Protein AF-A0A811UTR7-F1 (afdb_monomer)

Foldseek 3Di:
DDWDQQQALNAGRWIWDQDDQQLDTDIDTDHPPVCPVVRVVVVCVVDVPDDDDDPQNSQQRNLVVLHDDEPQLDDPVADCLQEVNVVVQDPVCLVVLPDPPSVVNNVCVVVDCPPPQKHKDKDFDPDDLPDAWFAGADFDDDPPDTFWTFRDWDQRPVVSTIMTITIGGPVPPVPPD

Sequence (177 aa):
MQTAVLEVAGIKDCRITRCGYTGEDGVEISVPSCYVQHLTEALLNENENIKMAGLGARDSLRLESGLCLYGADITPQTTPVEAGLTWLIARRRRSEADFPGANRILAQLQKGTKDVTHRRIGFTMLGEKKAPPARTGVQIYNQNKCVGYVTSGCLSPSLGKILLWDIFLKSFVTRIS

Organism: Ceratitis capitata (NCBI:txid7213)

Structure (mmCIF, N/CA/C/O backbone):
data_AF-A0A811UTR7-F1
#
_entry.id   AF-A0A811UTR7-F1
#
loop_
_atom_site.group_PDB
_atom_site.id
_atom_site.type_symbol
_atom_site.label_atom_id
_atom_site.label_alt_id
_atom_site.label_comp_id
_atom_site.label_asym_id
_atom_site.label_entity_id
_atom_site.label_seq_id
_atom_site.pdbx_PDB_ins_code
_atom_site.Cartn_x
_atom_site.Cartn_y
_atom_site.Cartn_z
_atom_site.occupancy
_atom_site.B_iso_or_equiv
_atom_site.auth_seq_id
_atom_site.auth_comp_id
_atom_site.auth_asym_id
_atom_site.auth_atom_id
_atom_site.pdbx_PDB_model_num
ATOM 1 N N . MET A 1 1 ? -5.605 -13.949 5.094 1.00 75.19 1 MET A N 1
ATOM 2 C CA . MET A 1 1 ? -6.319 -12.763 5.607 1.00 75.19 1 MET A CA 1
ATOM 3 C C . MET A 1 1 ? -7.340 -13.252 6.615 1.00 75.19 1 MET A C 1
ATOM 5 O O . MET A 1 1 ? -8.119 -14.127 6.261 1.00 75.19 1 MET A O 1
ATOM 9 N N . GLN A 1 2 ? -7.274 -12.779 7.858 1.00 91.00 2 GLN A N 1
ATOM 10 C CA . GLN A 1 2 ? -8.245 -13.120 8.901 1.00 91.00 2 GLN A CA 1
ATOM 11 C C . GLN A 1 2 ? -9.208 -11.947 9.066 1.00 91.00 2 GLN A C 1
ATOM 13 O O . GLN A 1 2 ? -8.776 -10.795 9.111 1.00 91.00 2 GLN A O 1
ATOM 18 N N . THR A 1 3 ? -10.500 -12.245 9.123 1.00 97.38 3 THR A N 1
ATOM 19 C CA . THR A 1 3 ? -11.551 -11.253 9.340 1.00 97.38 3 THR A CA 1
ATOM 20 C C . THR A 1 3 ? -12.625 -11.837 10.246 1.00 97.38 3 THR A C 1
ATOM 22 O O . THR A 1 3 ? -12.851 -13.048 10.230 1.00 97.38 3 THR A O 1
ATOM 25 N N . ALA A 1 4 ? -13.251 -10.981 11.046 1.00 97.75 4 ALA A N 1
ATOM 26 C CA . ALA A 1 4 ? -14.347 -11.328 11.935 1.00 97.75 4 ALA A CA 1
ATOM 27 C C . ALA A 1 4 ? -15.351 -10.172 12.007 1.00 97.75 4 ALA A C 1
ATOM 29 O O . ALA A 1 4 ? -15.000 -9.014 11.766 1.00 97.75 4 ALA A O 1
ATOM 30 N N . VAL A 1 5 ? -16.595 -10.498 12.348 1.00 98.19 5 VAL A N 1
ATOM 31 C CA . VAL A 1 5 ? -17.631 -9.520 12.692 1.00 98.19 5 VAL A CA 1
ATOM 32 C C . VAL A 1 5 ? -17.782 -9.546 14.205 1.00 98.19 5 VAL A C 1
ATOM 34 O O . VAL A 1 5 ? -18.048 -10.606 14.767 1.00 98.19 5 VAL A O 1
ATOM 37 N N . LEU A 1 6 ? -17.533 -8.412 14.854 1.00 97.69 6 LEU A N 1
ATOM 38 C CA . LEU A 1 6 ? -17.429 -8.296 16.306 1.00 97.69 6 LEU A CA 1
ATOM 39 C C . LEU A 1 6 ? -18.097 -7.007 16.794 1.00 97.69 6 LEU A C 1
ATOM 41 O O . LEU A 1 6 ? -18.350 -6.088 16.018 1.00 97.69 6 LEU A O 1
ATOM 45 N N . GLU A 1 7 ? -18.361 -6.941 18.095 1.00 97.69 7 GLU A N 1
ATOM 46 C CA . GLU A 1 7 ? -18.735 -5.695 18.759 1.00 97.69 7 GLU A CA 1
ATOM 47 C C . GLU A 1 7 ? -17.469 -4.926 19.166 1.00 97.69 7 GLU A C 1
ATOM 49 O O . GLU A 1 7 ? -16.538 -5.513 19.721 1.00 97.69 7 GLU A O 1
ATOM 54 N N . VAL A 1 8 ? -17.415 -3.620 18.881 1.00 96.75 8 VAL A N 1
ATOM 55 C CA . VAL A 1 8 ? -16.281 -2.743 19.228 1.00 96.75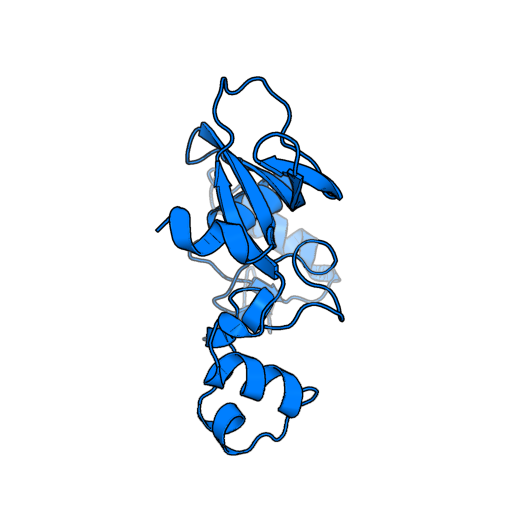 8 VAL A CA 1
ATOM 56 C C . VAL A 1 8 ? -16.819 -1.446 19.812 1.00 96.75 8 VAL A C 1
ATOM 58 O O . VAL A 1 8 ? -17.620 -0.778 19.166 1.00 96.75 8 VAL A O 1
ATOM 61 N N . ALA A 1 9 ? -16.384 -1.078 21.021 1.00 95.75 9 ALA A N 1
ATOM 62 C CA . ALA A 1 9 ? -16.833 0.140 21.709 1.00 95.75 9 ALA A CA 1
ATOM 63 C C . ALA A 1 9 ? -18.375 0.281 21.785 1.00 95.75 9 ALA A C 1
ATOM 65 O O . ALA A 1 9 ? -18.920 1.375 21.632 1.00 95.75 9 ALA A O 1
ATOM 66 N N . GLY A 1 10 ? -19.088 -0.838 21.975 1.00 96.44 10 GLY A N 1
ATOM 67 C CA . GLY A 1 10 ? -20.557 -0.890 22.004 1.00 96.44 10 GLY A CA 1
ATOM 68 C C . GLY A 1 10 ? -21.238 -0.835 20.628 1.00 96.44 10 GLY A C 1
ATOM 69 O O . GLY A 1 10 ? -22.466 -0.862 20.545 1.00 96.44 10 GLY A O 1
ATOM 70 N N . ILE A 1 11 ? -20.470 -0.753 19.536 1.00 97.75 11 ILE A N 1
ATOM 71 C CA . ILE A 1 11 ? -20.981 -0.780 18.163 1.00 97.75 11 ILE A CA 1
ATOM 72 C C . ILE A 1 11 ? -21.016 -2.233 17.696 1.00 97.75 11 ILE A C 1
ATOM 74 O O . ILE A 1 11 ? -19.977 -2.892 17.617 1.00 97.75 11 ILE A O 1
ATOM 78 N N . LYS A 1 12 ? -22.211 -2.725 17.375 1.00 97.50 12 LYS A N 1
ATOM 79 C CA . LYS A 1 12 ? -22.423 -4.080 16.854 1.00 97.50 12 LYS A CA 1
ATOM 80 C C . LYS A 1 12 ? -22.052 -4.176 15.375 1.00 97.50 12 LYS A C 1
ATOM 82 O O . LYS A 1 12 ? -22.029 -3.177 14.661 1.00 97.50 12 LYS A O 1
ATOM 87 N N . ASP A 1 13 ? -21.803 -5.403 14.926 1.00 96.94 13 ASP A N 1
ATOM 88 C CA . ASP A 1 13 ? -21.580 -5.752 13.519 1.00 96.94 13 ASP A CA 1
ATOM 89 C C . ASP A 1 13 ? -20.386 -5.037 12.848 1.00 96.94 13 ASP A C 1
ATOM 91 O O . ASP A 1 13 ? -20.354 -4.836 11.630 1.00 96.94 13 ASP A O 1
ATOM 95 N N . CYS A 1 14 ? -19.356 -4.693 13.627 1.00 98.12 14 CYS A N 1
ATOM 96 C CA . CYS A 1 14 ? -18.111 -4.131 13.111 1.00 98.12 14 CYS A CA 1
ATOM 97 C C . CYS A 1 14 ? -17.297 -5.221 12.415 1.00 98.12 14 CYS A C 1
ATOM 99 O O . CYS A 1 14 ? -16.954 -6.243 13.016 1.00 98.12 14 CYS A O 1
ATOM 101 N N . ARG A 1 15 ? -16.915 -4.994 11.156 1.00 98.06 15 ARG A N 1
ATOM 102 C CA . ARG A 1 15 ? -16.004 -5.905 10.456 1.00 98.06 15 ARG A CA 1
ATOM 103 C C . ARG A 1 15 ? -14.566 -5.515 10.746 1.00 98.06 15 ARG A C 1
ATOM 105 O O . ARG A 1 15 ? -14.109 -4.454 10.324 1.00 98.06 15 ARG A O 1
ATOM 112 N N . ILE A 1 16 ? -13.861 -6.413 11.421 1.00 98.00 16 ILE A N 1
ATOM 113 C CA . ILE A 1 16 ? -12.442 -6.292 11.731 1.00 98.00 16 ILE A CA 1
ATOM 114 C C . ILE A 1 16 ? -11.664 -7.168 10.757 1.00 98.00 16 ILE A C 1
ATOM 116 O O . ILE A 1 16 ? -12.001 -8.336 10.544 1.00 98.00 16 ILE A O 1
ATOM 120 N N . THR A 1 17 ? -10.620 -6.613 10.152 1.00 98.00 17 THR A N 1
ATOM 121 C CA . THR A 1 17 ? -9.712 -7.360 9.275 1.00 98.00 17 THR A CA 1
ATOM 122 C C . THR A 1 17 ? -8.287 -7.139 9.741 1.00 98.00 17 THR A C 1
ATOM 124 O O . THR A 1 17 ? -7.862 -5.998 9.884 1.00 98.00 17 THR A O 1
ATOM 127 N N . ARG A 1 18 ? -7.534 -8.222 9.970 1.00 96.62 18 ARG A N 1
ATOM 128 C CA . ARG A 1 18 ? -6.099 -8.131 10.271 1.00 96.62 18 ARG A CA 1
ATOM 129 C C . ARG A 1 18 ? -5.334 -7.846 8.983 1.00 96.62 18 ARG A C 1
ATOM 131 O O . ARG A 1 18 ? -4.901 -8.762 8.278 1.00 96.62 18 ARG A O 1
ATOM 138 N N . CYS A 1 19 ? -5.281 -6.569 8.647 1.00 95.25 19 CYS A N 1
ATOM 139 C CA . CYS A 1 19 ? -4.589 -5.989 7.512 1.00 95.25 19 CYS A CA 1
ATOM 140 C C . CYS A 1 19 ? -4.273 -4.525 7.817 1.00 95.25 19 CYS A C 1
ATOM 142 O O . CYS A 1 19 ? -4.766 -3.956 8.789 1.00 95.25 19 CYS A O 1
ATOM 144 N N . GLY A 1 20 ? -3.451 -3.924 6.968 1.00 94.50 20 GLY A N 1
ATOM 145 C CA . GLY A 1 20 ? -3.134 -2.514 7.057 1.00 94.50 20 GLY A CA 1
ATOM 146 C C . GLY A 1 20 ? -2.170 -2.097 5.961 1.00 94.50 20 GLY A C 1
ATOM 147 O O . GLY A 1 20 ? -1.683 -2.913 5.173 1.00 94.50 20 GLY A O 1
ATOM 148 N N . TYR A 1 21 ? -1.889 -0.800 5.934 1.00 95.12 21 TYR A N 1
ATOM 149 C CA . TYR A 1 21 ? -1.040 -0.170 4.927 1.00 95.12 21 TYR A CA 1
ATOM 150 C C . TYR A 1 21 ? 0.215 0.472 5.537 1.00 95.12 21 TYR A C 1
ATOM 152 O O . TYR A 1 21 ? 0.761 1.421 4.988 1.00 95.12 21 TYR A O 1
ATOM 160 N N . THR A 1 22 ? 0.652 -0.018 6.698 1.00 94.69 22 THR A N 1
ATOM 161 C CA . THR A 1 22 ? 1.812 0.494 7.450 1.00 94.69 22 THR A CA 1
ATOM 162 C C . THR A 1 22 ? 2.967 -0.500 7.540 1.00 94.69 22 THR A C 1
ATOM 164 O O . THR A 1 22 ? 4.030 -0.118 8.002 1.00 94.69 22 THR A O 1
ATOM 167 N N . GLY A 1 23 ? 2.747 -1.764 7.154 1.00 92.31 23 GLY A N 1
ATOM 168 C CA . GLY A 1 23 ? 3.689 -2.877 7.347 1.00 92.31 23 GLY A CA 1
ATOM 169 C C . GLY A 1 23 ? 3.806 -3.394 8.781 1.00 92.31 23 GLY A C 1
ATOM 170 O O . GLY A 1 23 ? 4.427 -4.432 8.988 1.00 92.31 23 GLY A O 1
ATOM 171 N N . GLU A 1 24 ? 3.171 -2.718 9.734 1.00 94.62 24 GLU A N 1
ATOM 172 C CA . GLU A 1 24 ? 3.088 -3.126 11.135 1.00 94.62 24 GLU A CA 1
ATOM 173 C C . GLU A 1 24 ? 1.899 -4.064 11.380 1.00 94.62 24 GLU A C 1
ATOM 175 O O . GLU A 1 24 ? 0.975 -4.158 10.562 1.00 94.62 24 GLU A O 1
ATOM 180 N N . ASP A 1 25 ? 1.902 -4.748 12.529 1.00 95.75 25 ASP A N 1
ATOM 181 C CA . ASP A 1 25 ? 0.711 -5.463 12.989 1.00 95.75 25 ASP A CA 1
ATOM 182 C C . ASP A 1 25 ? -0.415 -4.478 13.327 1.00 95.75 25 ASP A C 1
ATOM 184 O O . ASP A 1 25 ? -0.187 -3.348 13.763 1.00 95.75 25 ASP A O 1
ATOM 188 N N . GLY A 1 26 ? -1.650 -4.916 13.118 1.00 95.00 26 GLY A N 1
ATOM 189 C CA . GLY A 1 26 ? -2.817 -4.073 13.296 1.00 95.00 26 GLY A CA 1
ATOM 190 C C . GLY A 1 26 ? -4.047 -4.601 12.576 1.00 95.00 26 GLY A C 1
ATOM 191 O O . GLY A 1 26 ? -4.051 -5.678 11.970 1.00 95.00 26 GLY A O 1
ATOM 192 N N . VAL A 1 27 ? -5.118 -3.821 12.675 1.00 96.69 27 VAL A N 1
ATOM 193 C CA . VAL A 1 27 ? -6.411 -4.138 12.078 1.00 96.69 27 VAL A CA 1
ATOM 194 C C . VAL A 1 27 ? -7.023 -2.915 11.405 1.00 96.69 27 VAL A C 1
ATOM 196 O O . VAL A 1 27 ? -6.824 -1.781 11.837 1.00 96.69 27 VAL A O 1
ATOM 199 N N . GLU A 1 28 ? -7.839 -3.165 10.389 1.00 97.31 28 GLU A N 1
ATOM 200 C CA . GLU A 1 28 ? -8.798 -2.203 9.856 1.00 97.31 28 GLU A CA 1
ATOM 201 C C . GLU A 1 28 ? -10.190 -2.513 10.421 1.00 97.31 28 GLU A C 1
ATOM 203 O O . GLU A 1 28 ? -10.622 -3.672 10.430 1.00 97.31 28 GLU A O 1
ATOM 208 N N . ILE A 1 29 ? -10.896 -1.476 10.882 1.00 97.56 29 ILE A N 1
ATOM 209 C CA . ILE A 1 29 ? -12.236 -1.578 11.472 1.00 97.56 29 ILE A CA 1
ATOM 210 C C . ILE A 1 29 ? -13.224 -0.852 10.554 1.00 97.56 29 ILE A C 1
ATOM 212 O O . ILE A 1 29 ? -13.143 0.360 10.368 1.00 97.56 29 ILE A O 1
ATOM 216 N N . SER A 1 30 ? -14.161 -1.595 9.967 1.00 97.75 30 SER A N 1
ATOM 217 C CA . SER A 1 30 ? -15.262 -1.035 9.177 1.00 97.75 30 SER A CA 1
ATOM 218 C C . SER A 1 30 ? -16.510 -0.882 10.043 1.00 97.75 30 SER A C 1
ATOM 220 O O . SER A 1 30 ? -17.019 -1.880 10.556 1.00 97.75 30 SER A O 1
ATOM 222 N N . VAL A 1 31 ? -17.023 0.346 10.149 1.00 97.94 31 VAL A N 1
ATOM 223 C CA . VAL A 1 31 ? -18.236 0.696 10.910 1.00 97.94 31 VAL A CA 1
ATOM 224 C C . VAL A 1 31 ? -19.171 1.588 10.087 1.00 97.94 31 VAL A C 1
ATOM 226 O O . VAL A 1 31 ? -18.706 2.245 9.149 1.00 97.94 31 VAL A O 1
ATOM 229 N N . PRO A 1 32 ? -20.476 1.659 10.416 1.00 97.00 32 PRO A N 1
ATOM 230 C CA . PRO A 1 32 ? -21.358 2.675 9.851 1.00 97.00 32 PRO A CA 1
ATOM 231 C C . PRO A 1 32 ? -20.833 4.088 10.134 1.00 97.00 32 PRO A C 1
ATOM 233 O O . PRO A 1 32 ? -20.329 4.370 11.222 1.00 97.00 32 PRO A O 1
ATOM 236 N N . SER A 1 33 ? -20.976 4.992 9.163 1.00 97.44 33 SER A N 1
ATOM 237 C CA . SER A 1 33 ? -20.380 6.336 9.216 1.00 97.44 33 SER A CA 1
ATOM 238 C C . SER A 1 33 ? -20.804 7.153 10.441 1.00 97.44 33 SER A C 1
ATOM 240 O O . SER A 1 33 ? -19.991 7.897 10.983 1.00 97.44 33 SER A O 1
ATOM 242 N N . CYS A 1 34 ? -22.039 6.975 10.920 1.00 97.94 34 CYS A N 1
ATOM 243 C CA . CYS A 1 34 ? -22.558 7.646 12.114 1.00 97.94 34 CYS A CA 1
ATOM 244 C C . CYS A 1 34 ? -21.816 7.284 13.412 1.00 97.94 34 CYS A C 1
ATOM 246 O O . CYS A 1 34 ? -21.898 8.039 14.375 1.00 97.94 34 CYS A O 1
ATOM 248 N N . TYR A 1 35 ? -21.070 6.175 13.441 1.00 98.19 35 TYR A N 1
ATOM 249 C CA . TYR A 1 35 ? -20.323 5.728 14.617 1.00 98.19 35 TYR A CA 1
ATOM 250 C C . TYR A 1 35 ? -18.828 6.063 14.574 1.00 98.19 35 TYR A C 1
ATOM 252 O O . TYR A 1 35 ? -18.125 5.794 15.544 1.00 98.19 35 TYR A O 1
ATOM 260 N N . VAL A 1 36 ? -18.316 6.648 13.484 1.00 97.31 36 VAL A N 1
ATOM 261 C CA . VAL A 1 36 ? -16.869 6.879 13.308 1.00 97.31 36 VAL A CA 1
ATOM 262 C C . VAL A 1 36 ? -16.293 7.767 14.411 1.00 97.31 36 VAL A C 1
ATOM 264 O O . VAL A 1 36 ? -15.242 7.439 14.958 1.00 97.31 36 VAL A O 1
ATOM 267 N N . GLN A 1 37 ? -16.980 8.857 14.767 1.00 98.12 37 GLN A N 1
ATOM 268 C CA . GLN A 1 37 ? -16.526 9.748 15.837 1.00 98.12 37 GLN A CA 1
ATOM 269 C C . GLN A 1 37 ? -16.503 9.024 17.190 1.00 98.12 37 GLN A C 1
ATOM 271 O O . GLN A 1 37 ? -15.460 8.995 17.836 1.00 98.12 37 GLN A O 1
ATOM 276 N N . HIS A 1 38 ? -17.610 8.368 17.559 1.00 98.12 38 HIS A N 1
ATOM 277 C CA . HIS A 1 38 ? -17.728 7.593 18.802 1.00 98.12 38 HIS A CA 1
ATOM 278 C C . HIS A 1 38 ? -16.635 6.524 18.926 1.00 98.12 38 HIS A C 1
ATOM 280 O O . HIS A 1 38 ? -15.958 6.445 19.946 1.00 98.12 38 HIS A O 1
ATOM 286 N N . LEU A 1 39 ? -16.408 5.739 17.866 1.00 97.81 39 LEU A N 1
ATOM 287 C CA . LEU A 1 39 ? -15.343 4.735 17.836 1.00 97.81 39 LEU A CA 1
ATOM 288 C C . LEU A 1 39 ? -13.961 5.369 18.033 1.00 97.81 39 LEU A C 1
ATOM 290 O O . LEU A 1 39 ? -13.141 4.843 18.781 1.00 97.81 39 LEU A O 1
ATOM 294 N N . THR A 1 40 ? -13.694 6.481 17.348 1.00 97.06 40 THR A N 1
ATOM 295 C CA . THR A 1 40 ? -12.388 7.151 17.398 1.00 97.06 40 THR A CA 1
ATOM 296 C C . THR A 1 40 ? -12.104 7.690 18.799 1.00 97.06 40 THR A C 1
ATOM 298 O O . THR A 1 40 ? -11.020 7.465 19.329 1.00 97.06 40 THR A O 1
ATOM 301 N N . GLU A 1 4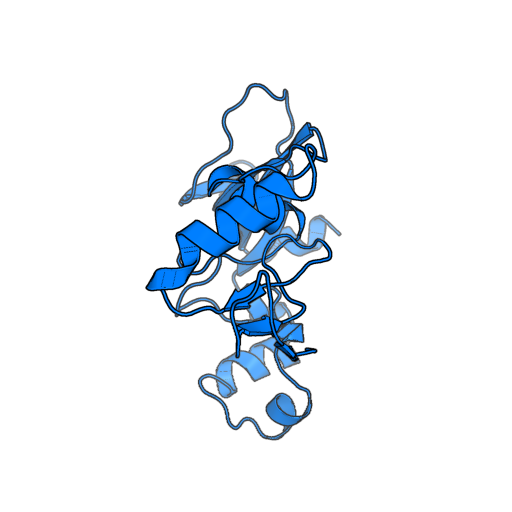1 ? -13.082 8.352 19.420 1.00 97.62 41 GLU A N 1
ATOM 302 C CA . GLU A 1 41 ? -12.978 8.858 20.792 1.00 97.62 41 GLU A CA 1
ATOM 303 C C . GLU A 1 41 ? -12.805 7.716 21.799 1.00 97.62 41 GLU A C 1
ATOM 305 O O . GLU A 1 41 ? -11.933 7.793 22.661 1.00 97.62 41 GLU A O 1
ATOM 310 N N . ALA A 1 42 ? -13.565 6.624 21.656 1.00 97.31 42 ALA A N 1
ATOM 311 C CA . ALA A 1 42 ? -13.429 5.450 22.513 1.00 97.31 42 ALA A CA 1
ATOM 312 C C . ALA A 1 42 ? -12.016 4.846 22.447 1.00 97.31 42 ALA A C 1
ATOM 314 O O . ALA A 1 42 ? -11.421 4.574 23.485 1.00 97.31 42 ALA A O 1
ATOM 315 N N . LEU A 1 43 ? -11.445 4.694 21.246 1.00 95.81 43 LEU A N 1
ATOM 316 C CA . LEU A 1 43 ? -10.083 4.175 21.075 1.00 95.81 43 LEU A CA 1
ATOM 317 C C . LEU A 1 43 ? -9.015 5.118 21.645 1.00 95.81 43 LEU A C 1
ATOM 319 O O . LEU A 1 43 ? -8.055 4.648 22.247 1.00 95.81 43 LEU A O 1
ATOM 323 N N . LEU A 1 44 ? -9.161 6.434 21.464 1.00 96.88 44 LEU A N 1
ATOM 324 C CA . LEU A 1 44 ? -8.212 7.418 22.001 1.00 96.88 44 LEU A CA 1
ATOM 325 C C . LEU A 1 44 ? -8.245 7.484 23.534 1.00 96.88 44 LEU A C 1
ATOM 327 O O . LEU A 1 44 ? -7.211 7.718 24.154 1.00 96.88 44 LEU A O 1
ATOM 331 N N . ASN A 1 45 ? -9.413 7.263 24.140 1.00 96.62 45 ASN A N 1
ATOM 332 C CA . ASN A 1 45 ? -9.584 7.288 25.592 1.00 96.62 45 ASN A CA 1
ATOM 333 C C . ASN A 1 45 ? -9.126 5.993 26.285 1.00 96.62 45 ASN A C 1
ATOM 335 O O . ASN A 1 45 ? -8.912 6.006 27.495 1.00 96.62 45 ASN A O 1
ATOM 339 N N . GLU A 1 46 ? -8.959 4.893 25.546 1.00 94.69 46 GLU A N 1
ATOM 340 C CA . GLU A 1 46 ? -8.560 3.593 26.104 1.00 94.69 46 GLU A CA 1
ATOM 341 C C . GLU A 1 46 ? -7.107 3.587 26.615 1.00 94.69 46 GLU A C 1
ATOM 343 O O . GLU A 1 46 ? -6.778 2.900 27.582 1.00 94.69 46 GLU A O 1
ATOM 348 N N . ASN A 1 47 ? -6.207 4.340 25.971 1.00 92.62 47 ASN A N 1
ATOM 349 C CA . ASN A 1 47 ? -4.795 4.403 26.351 1.00 92.62 47 ASN A CA 1
ATOM 350 C C . ASN A 1 47 ? -4.150 5.711 25.873 1.00 92.62 47 ASN A C 1
ATOM 352 O O . ASN A 1 47 ? -4.179 6.025 24.685 1.00 92.62 47 ASN A O 1
ATOM 356 N N . GLU A 1 48 ? -3.467 6.415 26.778 1.00 92.94 48 GLU A N 1
ATOM 357 C CA . GLU A 1 48 ? -2.768 7.685 26.510 1.00 92.94 48 GLU A CA 1
ATOM 358 C C . GLU A 1 48 ? -1.692 7.613 25.405 1.00 92.94 48 GLU A C 1
ATOM 360 O O . GLU A 1 48 ? -1.302 8.631 24.827 1.00 92.94 48 GLU A O 1
ATOM 365 N N . ASN A 1 49 ? -1.205 6.412 25.085 1.00 94.56 49 ASN A N 1
ATOM 366 C CA . ASN A 1 49 ? -0.224 6.186 24.027 1.00 94.56 49 ASN A CA 1
ATOM 367 C C . ASN A 1 49 ? -0.851 6.090 22.628 1.00 94.56 49 ASN A C 1
ATOM 369 O O . ASN A 1 49 ? -0.122 6.153 21.634 1.00 94.56 49 ASN A O 1
ATOM 373 N N . ILE A 1 50 ? -2.176 5.946 22.525 1.00 95.44 50 ILE A N 1
ATOM 374 C CA . ILE A 1 50 ? -2.883 5.916 21.244 1.00 95.44 50 ILE A CA 1
ATOM 375 C C . ILE A 1 50 ? -2.991 7.347 20.719 1.00 95.44 50 ILE A C 1
ATOM 377 O O . ILE A 1 50 ? -3.461 8.257 21.396 1.00 95.44 50 ILE A O 1
ATOM 381 N N . LYS A 1 51 ? -2.532 7.559 19.483 1.00 95.31 51 LYS A N 1
ATOM 382 C CA . LYS A 1 51 ? -2.505 8.877 18.841 1.00 95.31 51 LYS A CA 1
ATOM 383 C C . LYS A 1 51 ? -3.077 8.800 17.439 1.00 95.31 51 LYS A C 1
ATOM 385 O O . LYS A 1 51 ? -2.894 7.810 16.732 1.00 95.31 51 LYS A O 1
ATOM 390 N N . MET A 1 52 ? -3.711 9.886 17.008 1.00 96.25 52 MET A N 1
ATOM 391 C CA . MET A 1 52 ? -4.109 10.036 15.613 1.00 96.25 52 MET A CA 1
ATOM 392 C C . MET A 1 52 ? -2.875 10.183 14.720 1.00 96.25 52 MET A C 1
ATOM 394 O O . MET A 1 52 ? -1.957 10.948 15.022 1.00 96.25 52 MET A O 1
ATOM 398 N N . ALA A 1 53 ? -2.885 9.487 13.587 1.00 95.62 53 ALA A N 1
ATOM 399 C CA . ALA A 1 53 ? -1.857 9.583 12.562 1.00 95.62 53 ALA A CA 1
ATOM 400 C C . ALA A 1 53 ? -2.474 10.067 11.245 1.00 95.62 53 ALA A C 1
ATOM 402 O O . ALA A 1 53 ? -3.483 9.542 10.779 1.00 95.62 53 ALA A O 1
ATOM 403 N N . GLY A 1 54 ? -1.859 11.088 10.648 1.00 95.38 54 GLY A N 1
ATOM 404 C CA . GLY A 1 54 ? -2.302 11.659 9.378 1.00 95.38 54 GLY A CA 1
ATOM 405 C C . GLY A 1 54 ? -1.697 10.975 8.150 1.00 95.38 54 GLY A C 1
ATOM 406 O O . GLY A 1 54 ? -0.891 10.046 8.236 1.00 95.38 54 GLY A O 1
ATOM 407 N N . LEU A 1 55 ? -2.031 11.509 6.973 1.00 93.44 55 LEU A N 1
ATOM 408 C CA . LEU A 1 55 ? -1.576 10.979 5.682 1.00 93.44 55 LEU A CA 1
ATOM 409 C C . LEU A 1 55 ? -0.050 10.959 5.523 1.00 93.44 55 LEU A C 1
ATOM 411 O O . LEU A 1 55 ? 0.463 10.042 4.892 1.00 93.44 55 LEU A O 1
ATOM 415 N N . GLY A 1 56 ? 0.672 11.924 6.103 1.00 91.38 56 GLY A N 1
ATOM 416 C CA . GLY A 1 56 ? 2.137 11.970 6.028 1.00 91.38 56 GLY A CA 1
ATOM 417 C C . GLY A 1 56 ? 2.809 10.788 6.732 1.00 91.38 56 GLY A C 1
ATOM 418 O O . GLY A 1 56 ? 3.688 10.157 6.155 1.00 91.38 56 GLY A O 1
ATOM 419 N N . ALA A 1 57 ? 2.343 10.438 7.936 1.00 92.88 57 ALA A N 1
ATOM 420 C CA . ALA A 1 57 ? 2.840 9.274 8.672 1.00 92.88 57 ALA A CA 1
ATOM 421 C C . ALA A 1 57 ? 2.488 7.961 7.953 1.00 92.88 57 ALA A C 1
ATOM 423 O O . ALA A 1 57 ? 3.313 7.054 7.854 1.00 92.88 57 ALA A O 1
ATOM 424 N N . ARG A 1 58 ? 1.278 7.875 7.383 1.00 94.62 58 ARG A N 1
ATOM 425 C CA . ARG A 1 58 ? 0.878 6.733 6.549 1.00 94.62 58 ARG A CA 1
ATOM 426 C C . ARG A 1 58 ? 1.795 6.574 5.335 1.00 94.62 58 ARG A C 1
ATOM 428 O O . ARG A 1 58 ? 2.196 5.457 5.020 1.00 94.62 58 ARG A O 1
ATOM 435 N N . ASP A 1 59 ? 2.112 7.675 4.654 1.00 91.38 59 ASP A N 1
ATOM 436 C CA . ASP A 1 59 ? 2.962 7.656 3.463 1.00 91.38 59 ASP A CA 1
ATOM 437 C 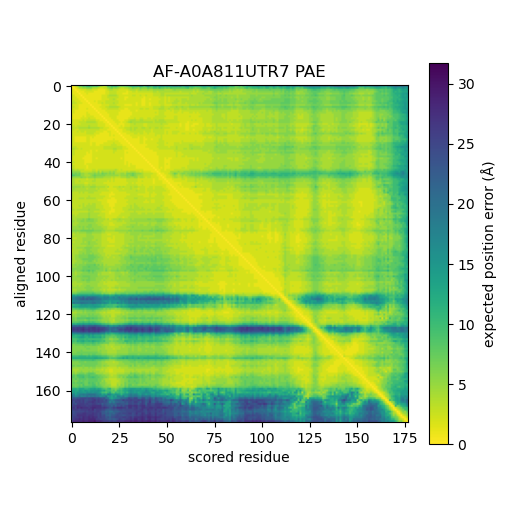C . ASP A 1 59 ? 4.415 7.289 3.791 1.00 91.38 59 ASP A C 1
ATOM 439 O O . ASP A 1 59 ? 5.039 6.582 3.007 1.00 91.38 59 ASP A O 1
ATOM 443 N N . SER A 1 60 ? 4.938 7.667 4.963 1.00 91.19 60 SER A N 1
ATOM 444 C CA . SER A 1 60 ? 6.266 7.209 5.383 1.00 91.19 60 SER A CA 1
ATOM 445 C C . SER A 1 60 ? 6.299 5.722 5.719 1.00 91.19 60 SER A C 1
ATOM 447 O O . SER A 1 60 ? 7.175 5.012 5.231 1.00 91.19 60 SER A O 1
ATOM 449 N N . LEU A 1 61 ? 5.328 5.229 6.494 1.00 94.00 61 LEU A N 1
ATOM 450 C CA . LEU A 1 61 ? 5.285 3.824 6.915 1.00 94.00 61 LEU A CA 1
ATOM 451 C C . LEU A 1 61 ? 5.137 2.887 5.713 1.00 94.00 61 LEU A C 1
ATOM 453 O O . LEU A 1 61 ? 5.950 1.989 5.519 1.00 94.00 61 LEU A O 1
ATOM 457 N N . ARG A 1 62 ? 4.168 3.156 4.827 1.00 94.12 62 ARG A N 1
ATOM 458 C CA . ARG A 1 62 ? 3.962 2.339 3.620 1.00 94.12 62 ARG A CA 1
ATOM 459 C C . ARG A 1 62 ? 5.210 2.293 2.741 1.00 94.12 62 ARG A C 1
ATOM 461 O O . ARG A 1 62 ? 5.465 1.277 2.096 1.00 94.12 62 ARG A O 1
ATOM 468 N N . LEU A 1 63 ? 5.956 3.402 2.679 1.00 90.50 63 LEU A N 1
ATOM 469 C CA . LEU A 1 63 ? 7.153 3.515 1.859 1.00 90.50 63 LEU A CA 1
ATOM 470 C C . LEU A 1 63 ? 8.296 2.705 2.476 1.00 90.50 63 LEU A C 1
ATOM 472 O O . LEU A 1 63 ? 8.973 1.972 1.763 1.00 90.50 63 LEU A O 1
ATOM 476 N N . GLU A 1 64 ? 8.472 2.766 3.795 1.00 90.62 64 GLU A N 1
ATOM 477 C CA . GLU A 1 64 ? 9.419 1.909 4.518 1.00 90.62 64 GLU A CA 1
ATOM 478 C C . GLU A 1 64 ? 9.113 0.417 4.314 1.00 90.62 64 GLU A C 1
ATOM 480 O O . GLU A 1 64 ? 10.028 -0.375 4.095 1.00 90.62 64 GLU A O 1
ATOM 485 N N . SER A 1 65 ? 7.833 0.037 4.270 1.00 91.94 65 SER A N 1
ATOM 486 C CA . SER A 1 65 ? 7.395 -1.345 4.024 1.00 91.94 65 SER A CA 1
ATOM 487 C C . SER A 1 65 ? 7.380 -1.762 2.546 1.00 91.94 65 SER A C 1
ATOM 489 O O . SER A 1 65 ? 7.047 -2.903 2.226 1.00 91.94 65 SER A O 1
ATOM 491 N N . GLY A 1 66 ? 7.686 -0.847 1.621 1.00 89.75 66 GLY A N 1
ATOM 492 C CA . GLY A 1 66 ? 7.694 -1.100 0.177 1.00 89.75 66 GLY A CA 1
ATOM 493 C C . GLY A 1 66 ? 6.334 -1.317 -0.485 1.00 89.75 66 GLY A C 1
ATOM 494 O O . GLY A 1 66 ? 6.256 -1.897 -1.578 1.00 89.75 66 GLY A O 1
ATOM 495 N N . LEU A 1 67 ? 5.269 -0.827 0.152 1.00 92.94 67 LEU A N 1
ATOM 496 C CA . LEU A 1 67 ? 3.902 -0.865 -0.355 1.00 92.94 67 LEU A CA 1
ATOM 497 C C . LEU A 1 67 ? 3.668 0.220 -1.421 1.00 92.94 67 LEU A C 1
ATOM 499 O O . LEU A 1 67 ? 4.165 1.347 -1.336 1.00 92.94 67 LEU A O 1
ATOM 503 N N . CYS A 1 68 ? 2.900 -0.143 -2.450 1.00 93.50 68 CYS A N 1
ATOM 504 C CA . CYS A 1 68 ? 2.721 0.656 -3.663 1.00 93.50 68 CYS A CA 1
ATOM 505 C C . CYS A 1 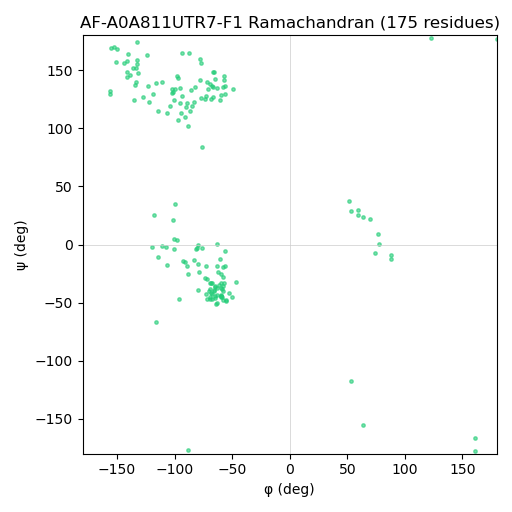68 ? 1.495 1.555 -3.584 1.00 93.50 68 CYS A C 1
ATOM 507 O O . CYS A 1 68 ? 0.382 1.061 -3.407 1.00 93.50 68 CYS A O 1
ATOM 509 N N . LEU A 1 69 ? 1.669 2.846 -3.845 1.00 92.75 69 LEU A N 1
ATOM 510 C CA . LEU A 1 69 ? 0.565 3.784 -3.972 1.00 92.75 69 LEU A CA 1
ATOM 511 C C . LEU A 1 69 ? 0.065 3.835 -5.424 1.00 92.75 69 LEU A C 1
ATOM 513 O O . LEU A 1 69 ? 0.816 4.162 -6.346 1.00 92.75 69 LEU A O 1
ATOM 517 N N . TYR A 1 70 ? -1.218 3.530 -5.630 1.00 93.06 70 TYR A N 1
ATOM 518 C CA . TYR A 1 70 ? -1.857 3.677 -6.938 1.00 93.06 70 TYR A CA 1
ATOM 519 C C . TYR A 1 70 ? -1.873 5.145 -7.382 1.00 93.06 70 TYR A C 1
ATOM 521 O O . TYR A 1 70 ? -2.189 6.033 -6.594 1.00 93.06 70 TYR A O 1
ATOM 529 N N . GLY A 1 71 ? -1.525 5.391 -8.645 1.00 90.94 71 GLY A N 1
ATOM 530 C CA . GLY A 1 71 ? -1.340 6.732 -9.206 1.00 90.94 71 GLY A CA 1
ATOM 531 C C . GLY A 1 71 ? 0.073 7.298 -9.030 1.00 90.94 71 GLY A C 1
ATOM 532 O O . GLY A 1 71 ? 0.400 8.273 -9.698 1.00 90.94 71 GLY A O 1
ATOM 533 N N . ALA A 1 72 ? 0.917 6.674 -8.197 1.00 89.31 72 ALA A N 1
ATOM 534 C CA . ALA A 1 72 ? 2.329 7.030 -8.043 1.00 89.31 72 ALA A CA 1
ATOM 535 C C . ALA A 1 72 ? 3.249 5.879 -8.482 1.00 89.31 72 ALA A C 1
ATOM 537 O O . ALA A 1 72 ? 3.923 5.977 -9.504 1.00 89.31 72 ALA A O 1
ATOM 538 N N . ASP A 1 73 ? 3.241 4.764 -7.749 1.00 90.44 73 ASP A N 1
ATOM 539 C CA . ASP A 1 73 ? 4.142 3.625 -7.987 1.00 90.44 73 ASP A CA 1
ATOM 540 C C . ASP A 1 73 ? 3.574 2.618 -8.992 1.00 90.44 73 ASP A C 1
ATOM 542 O O . ASP A 1 73 ? 4.313 1.857 -9.620 1.00 90.44 73 ASP A O 1
ATOM 546 N N . ILE A 1 74 ? 2.245 2.573 -9.105 1.00 92.25 74 ILE A N 1
ATOM 547 C CA . ILE A 1 74 ? 1.518 1.708 -10.034 1.00 92.25 74 ILE A CA 1
ATOM 548 C C . ILE A 1 74 ? 0.429 2.505 -10.748 1.00 92.25 74 ILE A C 1
ATOM 550 O O . ILE A 1 74 ? -0.295 3.292 -10.137 1.00 92.25 74 ILE A O 1
ATOM 554 N N . THR A 1 75 ? 0.301 2.273 -12.049 1.00 91.25 75 THR A N 1
ATOM 555 C CA . THR A 1 75 ? -0.740 2.832 -12.917 1.00 91.25 75 THR A CA 1
ATOM 556 C C . THR A 1 75 ? -1.328 1.704 -13.774 1.00 91.25 75 THR A C 1
ATOM 558 O O . THR A 1 75 ? -0.787 0.594 -13.765 1.00 91.25 75 THR A O 1
ATOM 561 N N . PRO A 1 76 ? -2.386 1.944 -14.572 1.00 92.06 76 PRO A N 1
ATOM 562 C CA . PRO A 1 76 ? -2.878 0.948 -15.529 1.00 92.06 76 PRO A CA 1
ATOM 563 C C . PRO A 1 76 ? -1.823 0.458 -16.538 1.00 92.06 76 PRO A C 1
ATOM 565 O O . PRO A 1 76 ? -2.006 -0.583 -17.165 1.00 92.06 76 PRO A O 1
ATOM 568 N N . GLN A 1 77 ? -0.725 1.199 -16.718 1.00 88.81 77 GLN A N 1
ATOM 569 C CA . GLN A 1 77 ? 0.370 0.851 -17.624 1.00 88.81 77 GLN A CA 1
ATOM 570 C C . GLN A 1 77 ? 1.456 0.001 -16.946 1.00 88.81 77 GLN A C 1
ATOM 572 O O . GLN A 1 77 ? 2.222 -0.662 -17.655 1.00 88.81 77 GLN A O 1
ATOM 577 N N . THR A 1 78 ? 1.501 -0.008 -15.608 1.00 90.00 78 THR A N 1
ATOM 578 C CA . THR A 1 78 ? 2.475 -0.756 -14.809 1.00 90.00 78 THR A CA 1
ATOM 579 C C . THR A 1 78 ? 2.008 -2.193 -14.593 1.00 90.00 78 THR A C 1
ATOM 581 O O . THR A 1 78 ? 0.988 -2.463 -13.963 1.00 90.00 78 THR A O 1
ATOM 584 N N . THR A 1 79 ? 2.791 -3.150 -15.069 1.00 92.44 79 THR A N 1
ATOM 585 C CA . THR A 1 79 ? 2.561 -4.578 -14.830 1.00 92.44 79 THR A CA 1
ATOM 586 C C . THR A 1 79 ? 2.997 -4.991 -13.420 1.00 92.44 79 THR A C 1
ATOM 588 O O . THR A 1 79 ? 3.915 -4.396 -12.846 1.00 92.44 79 THR A O 1
ATOM 591 N N . PRO A 1 80 ? 2.440 -6.084 -12.863 1.00 92.38 80 PRO A N 1
ATOM 592 C CA . PRO A 1 80 ? 2.917 -6.630 -11.594 1.00 92.38 80 PRO A CA 1
ATOM 593 C C . PRO A 1 80 ? 4.402 -7.016 -11.612 1.00 92.38 80 PRO A C 1
ATOM 595 O O . PRO A 1 80 ? 5.050 -6.984 -10.571 1.00 92.38 80 PRO A O 1
ATOM 598 N N . VAL A 1 81 ? 4.965 -7.372 -12.773 1.00 91.38 81 VAL A N 1
ATOM 599 C CA . VAL A 1 81 ? 6.396 -7.692 -12.890 1.00 91.38 81 VAL A CA 1
ATOM 600 C C . VAL A 1 81 ? 7.249 -6.427 -12.776 1.00 91.38 81 VAL A C 1
ATOM 602 O O . VAL A 1 81 ? 8.198 -6.409 -11.990 1.00 91.38 81 VAL A O 1
ATOM 605 N N . GLU A 1 82 ? 6.879 -5.356 -13.487 1.00 90.38 82 GLU A N 1
ATOM 606 C CA . GLU A 1 82 ? 7.516 -4.031 -13.385 1.00 90.38 82 GLU A CA 1
ATOM 607 C C . GLU A 1 82 ? 7.438 -3.495 -11.945 1.00 90.38 82 GLU A C 1
ATOM 609 O O . GLU A 1 82 ? 8.427 -2.998 -11.416 1.00 90.38 82 GLU A O 1
ATOM 614 N N . ALA A 1 83 ? 6.309 -3.689 -11.261 1.00 90.56 83 ALA A N 1
ATOM 615 C CA . ALA A 1 83 ? 6.105 -3.255 -9.879 1.00 90.56 83 ALA A CA 1
ATOM 616 C C . ALA A 1 83 ? 6.723 -4.181 -8.808 1.00 90.56 83 ALA A C 1
ATOM 618 O O . ALA A 1 83 ? 6.561 -3.922 -7.619 1.00 90.56 83 ALA A O 1
ATOM 619 N N . GLY A 1 84 ? 7.375 -5.294 -9.164 1.00 89.25 84 GLY A N 1
ATOM 620 C CA . GLY A 1 84 ? 7.876 -6.252 -8.164 1.00 89.25 84 GLY A CA 1
ATOM 621 C C . GLY A 1 84 ? 6.773 -6.934 -7.332 1.00 89.25 84 GLY A C 1
ATOM 622 O O . GLY A 1 84 ? 7.021 -7.411 -6.230 1.00 89.25 84 GLY A O 1
ATOM 623 N N . LEU A 1 85 ? 5.554 -6.999 -7.866 1.00 92.50 85 LEU A N 1
ATOM 624 C CA . LEU A 1 85 ? 4.343 -7.547 -7.250 1.00 92.50 85 LEU A CA 1
ATOM 625 C C . LEU A 1 85 ? 3.994 -8.953 -7.762 1.00 92.50 85 LEU A C 1
ATOM 627 O O . LEU A 1 85 ? 2.855 -9.405 -7.664 1.00 92.50 85 LEU A O 1
ATOM 631 N N . THR A 1 86 ? 4.961 -9.679 -8.323 1.00 91.50 86 THR A N 1
ATOM 632 C CA . THR A 1 86 ? 4.732 -11.020 -8.892 1.00 91.50 86 THR A CA 1
ATOM 633 C C . THR A 1 86 ? 4.202 -12.022 -7.863 1.00 91.50 86 THR A C 1
ATOM 635 O O . THR A 1 86 ? 3.493 -12.964 -8.225 1.00 91.50 86 THR A O 1
ATOM 638 N N . TRP A 1 87 ? 4.496 -11.797 -6.581 1.00 91.25 87 TRP A N 1
ATOM 639 C CA . TRP A 1 87 ? 4.007 -12.581 -5.448 1.00 91.25 87 TRP A CA 1
ATOM 640 C C . 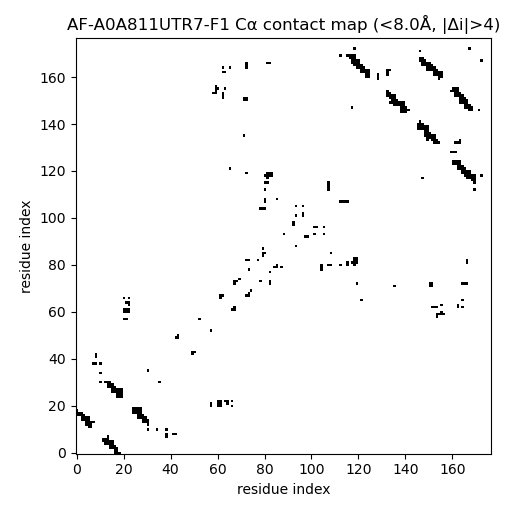TRP A 1 87 ? 2.477 -12.537 -5.285 1.00 91.25 87 TRP A C 1
ATOM 642 O O . TRP A 1 87 ? 1.911 -13.499 -4.776 1.00 91.25 87 TRP A O 1
ATOM 652 N N . LEU A 1 88 ? 1.796 -11.497 -5.788 1.00 92.62 88 LEU A N 1
ATOM 653 C CA . LEU A 1 88 ? 0.327 -11.403 -5.783 1.00 92.62 88 LEU A CA 1
ATOM 654 C C . LEU A 1 88 ? -0.342 -12.345 -6.796 1.00 92.62 88 LEU A C 1
ATOM 656 O O . LEU A 1 88 ? -1.532 -12.636 -6.690 1.00 92.62 88 LEU A O 1
ATOM 660 N N . ILE A 1 89 ? 0.401 -12.836 -7.793 1.00 92.88 89 ILE A N 1
ATOM 661 C CA . ILE A 1 89 ? -0.150 -13.709 -8.831 1.00 92.88 89 ILE A CA 1
ATOM 662 C C . ILE A 1 89 ? -0.064 -15.158 -8.355 1.00 92.88 89 ILE A C 1
ATOM 664 O O . ILE A 1 89 ? 0.998 -15.786 -8.437 1.00 92.88 89 ILE A O 1
ATOM 668 N N . ALA A 1 90 ? -1.193 -15.696 -7.895 1.00 93.94 90 ALA A N 1
ATOM 669 C CA . ALA A 1 90 ? -1.306 -17.074 -7.427 1.00 93.94 90 ALA A CA 1
ATOM 670 C C . ALA A 1 90 ? -0.879 -18.093 -8.499 1.00 93.94 90 ALA A C 1
ATOM 672 O O . ALA A 1 90 ? -1.155 -17.920 -9.687 1.00 93.94 90 ALA A O 1
ATOM 673 N N . ARG A 1 91 ? -0.261 -19.205 -8.076 1.00 93.12 91 ARG A N 1
ATOM 674 C CA . ARG A 1 91 ? 0.243 -20.259 -8.979 1.00 93.12 91 ARG A CA 1
ATOM 675 C C . ARG A 1 91 ? -0.825 -20.771 -9.951 1.00 93.12 91 ARG A C 1
ATOM 677 O O . ARG A 1 91 ? -0.531 -20.916 -11.130 1.00 93.12 91 ARG A O 1
ATOM 684 N N . ARG A 1 92 ? -2.056 -20.965 -9.466 1.00 95.62 92 ARG A N 1
ATOM 685 C CA . ARG A 1 92 ? -3.215 -21.372 -10.275 1.00 95.62 92 ARG A CA 1
ATOM 686 C C . ARG A 1 92 ? -3.509 -20.386 -11.415 1.00 95.62 92 ARG A C 1
ATOM 688 O O . ARG A 1 92 ? -3.622 -20.794 -12.563 1.00 95.62 92 ARG A O 1
ATOM 695 N N . ARG A 1 93 ? -3.537 -19.081 -11.121 1.00 94.44 93 ARG A N 1
ATOM 696 C CA . ARG A 1 93 ? -3.735 -18.037 -12.144 1.00 94.44 93 ARG A CA 1
ATOM 697 C C . ARG A 1 93 ? -2.621 -18.049 -13.185 1.00 94.44 93 ARG A C 1
ATOM 699 O O . ARG A 1 93 ? -2.877 -17.823 -14.360 1.00 94.44 93 ARG A O 1
ATOM 706 N N . ARG A 1 94 ? -1.383 -18.355 -12.772 1.00 93.88 94 ARG A N 1
ATOM 707 C CA . ARG A 1 94 ? -0.254 -18.472 -13.707 1.00 93.88 94 ARG A CA 1
ATOM 708 C C . ARG A 1 94 ? -0.412 -19.635 -14.686 1.00 93.88 94 ARG A C 1
ATOM 710 O O . ARG A 1 94 ? 0.015 -19.494 -15.824 1.00 93.88 94 ARG A O 1
ATOM 717 N N . SER A 1 95 ? -0.984 -20.759 -14.252 1.00 94.06 95 SER A N 1
ATOM 718 C CA . SER A 1 95 ? -1.219 -21.919 -15.120 1.00 94.06 95 SER A CA 1
ATOM 719 C C . SER A 1 95 ? -2.456 -21.769 -16.001 1.00 94.06 95 SER A C 1
ATOM 721 O O . SER A 1 95 ? -2.415 -22.175 -17.153 1.00 94.06 95 SER A O 1
ATOM 723 N N . GLU A 1 96 ? -3.539 -21.196 -15.471 1.00 96.56 96 GLU A N 1
ATOM 724 C CA . GLU A 1 96 ? -4.809 -21.048 -16.200 1.00 96.56 96 GLU A CA 1
ATOM 725 C C . GLU A 1 96 ? -4.789 -19.871 -17.185 1.00 96.56 96 GLU A C 1
ATOM 727 O O . GLU A 1 96 ? -5.540 -19.879 -18.153 1.00 96.56 96 GLU A O 1
ATOM 732 N N . ALA A 1 97 ? -3.922 -18.874 -16.961 1.00 95.69 97 ALA A N 1
ATOM 733 C CA . ALA A 1 97 ? -3.809 -17.670 -17.791 1.00 95.69 97 ALA A CA 1
ATOM 734 C C . ALA A 1 97 ? -5.145 -16.920 -17.991 1.00 95.69 97 ALA A C 1
ATOM 736 O O . ALA A 1 97 ? -5.346 -16.229 -18.986 1.00 95.69 97 ALA A O 1
ATOM 737 N N . ASP A 1 98 ? -6.049 -17.017 -17.017 1.00 95.19 98 ASP A N 1
ATOM 738 C CA . ASP A 1 98 ? -7.454 -16.615 -17.112 1.00 95.19 98 ASP A CA 1
ATOM 739 C C . ASP A 1 98 ? -7.736 -15.231 -16.493 1.00 95.19 98 ASP A C 1
ATOM 741 O O . ASP A 1 98 ? -8.785 -14.988 -15.896 1.00 95.19 98 ASP A O 1
ATOM 745 N N . PHE A 1 99 ? -6.782 -14.303 -16.614 1.00 94.75 99 PHE A N 1
ATOM 746 C CA . PHE A 1 99 ? -6.875 -12.959 -16.040 1.00 94.75 99 PHE A CA 1
ATOM 747 C C . PHE A 1 99 ? -6.487 -11.859 -17.044 1.00 94.75 99 PHE A C 1
ATOM 749 O O . PHE A 1 99 ? -5.714 -12.102 -17.977 1.00 94.75 99 PHE A O 1
ATOM 756 N N . PRO A 1 100 ? -6.984 -10.619 -16.868 1.00 94.31 100 PRO A N 1
ATOM 757 C CA . PRO A 1 100 ? -6.656 -9.512 -17.762 1.00 94.31 100 PRO A CA 1
ATOM 758 C C . PRO A 1 100 ? -5.144 -9.275 -17.874 1.00 94.31 100 PRO A C 1
ATOM 760 O O . PRO A 1 100 ? -4.438 -9.157 -16.874 1.00 94.31 100 PRO A O 1
ATOM 763 N N . GLY A 1 101 ? -4.639 -9.201 -19.108 1.00 93.19 101 GLY A N 1
ATOM 764 C CA . GLY A 1 101 ? -3.213 -8.984 -19.374 1.00 93.19 101 GLY A CA 1
ATOM 765 C C . GLY A 1 101 ? -2.316 -10.214 -19.179 1.00 93.19 101 GLY A C 1
ATOM 766 O O . GLY A 1 101 ? -1.093 -10.068 -19.267 1.00 93.19 101 GLY A O 1
ATOM 767 N N . ALA A 1 102 ? -2.885 -11.412 -18.966 1.00 94.94 102 ALA A N 1
ATOM 768 C CA . ALA A 1 102 ? -2.136 -12.649 -18.727 1.00 94.94 102 ALA A CA 1
ATOM 769 C C . ALA A 1 102 ? -1.032 -12.903 -19.762 1.00 94.94 102 ALA A C 1
ATOM 771 O O . ALA A 1 102 ? 0.102 -13.154 -19.369 1.00 94.94 102 ALA A O 1
ATOM 772 N N . ASN A 1 103 ? -1.304 -12.735 -21.060 1.00 93.25 103 ASN A N 1
ATOM 773 C CA . ASN A 1 103 ? -0.303 -12.952 -22.115 1.00 93.25 103 ASN A CA 1
ATOM 774 C C . ASN A 1 103 ? 0.980 -12.123 -21.901 1.00 93.25 103 ASN A C 1
ATOM 776 O O . ASN A 1 103 ? 2.083 -12.669 -21.931 1.00 93.25 103 ASN A O 1
ATOM 780 N N . ARG A 1 104 ? 0.851 -10.814 -21.624 1.00 92.00 104 ARG A N 1
ATOM 781 C CA . ARG A 1 104 ? 2.000 -9.921 -21.368 1.00 92.00 104 ARG A CA 1
ATOM 782 C C . ARG A 1 104 ? 2.702 -10.289 -20.062 1.00 92.00 104 ARG A C 1
ATOM 784 O O . ARG A 1 104 ? 3.925 -10.396 -20.027 1.00 92.00 104 ARG A O 1
ATOM 791 N N . ILE A 1 105 ? 1.929 -10.487 -18.996 1.00 93.19 105 ILE A N 1
ATOM 792 C CA . ILE A 1 105 ? 2.457 -10.711 -17.645 1.00 93.19 105 ILE A CA 1
ATOM 793 C C . ILE A 1 105 ? 3.171 -12.067 -17.549 1.00 93.19 105 ILE A C 1
ATOM 795 O O . ILE A 1 105 ? 4.253 -12.154 -16.971 1.00 93.19 105 ILE A O 1
ATOM 799 N N . LEU A 1 106 ? 2.618 -13.126 -18.144 1.00 93.50 106 LEU A N 1
ATOM 800 C CA . LEU A 1 106 ? 3.227 -14.457 -18.153 1.00 93.50 106 LEU A CA 1
ATOM 801 C C . LEU A 1 106 ? 4.489 -14.500 -19.017 1.00 93.50 106 LEU A C 1
ATOM 803 O O . LEU A 1 106 ? 5.477 -15.099 -18.595 1.00 93.50 106 LEU A O 1
ATOM 807 N N . ALA A 1 107 ? 4.506 -13.806 -20.160 1.00 91.81 107 ALA A N 1
ATOM 808 C CA . ALA A 1 107 ? 5.719 -13.659 -20.963 1.00 91.81 107 ALA A CA 1
ATOM 809 C C . ALA A 1 107 ? 6.847 -12.967 -20.172 1.00 91.81 107 ALA A C 1
ATOM 811 O O . ALA A 1 107 ? 7.985 -13.442 -20.175 1.00 91.81 107 ALA A O 1
ATOM 812 N N . GLN A 1 108 ? 6.524 -11.896 -19.434 1.00 91.00 108 GLN A N 1
ATOM 813 C CA . GLN A 1 108 ? 7.467 -11.220 -18.534 1.00 91.00 108 GLN A CA 1
ATOM 814 C C . GLN A 1 108 ? 7.937 -12.132 -17.386 1.00 91.00 108 GLN A C 1
ATOM 816 O O . GLN A 1 108 ? 9.104 -12.094 -17.011 1.00 91.00 108 GLN A O 1
ATOM 821 N N . LEU A 1 109 ? 7.065 -12.980 -16.829 1.00 89.50 109 LEU A N 1
ATOM 822 C CA . LEU A 1 109 ? 7.454 -13.936 -15.785 1.00 89.50 109 LEU A CA 1
ATOM 823 C C . LEU A 1 109 ? 8.399 -15.028 -16.312 1.00 89.50 109 LEU A C 1
ATOM 825 O O . LEU A 1 109 ? 9.379 -15.346 -15.642 1.00 89.50 109 LEU A O 1
ATOM 829 N N . GLN A 1 110 ? 8.134 -15.586 -17.499 1.00 87.00 110 GLN A N 1
ATOM 830 C CA . GLN A 1 110 ? 8.931 -16.672 -18.090 1.00 87.00 110 GLN A CA 1
ATOM 831 C C . GLN A 1 110 ? 10.327 -16.217 -18.516 1.00 87.00 110 GLN A C 1
ATOM 833 O O . GLN A 1 110 ? 11.319 -16.887 -18.237 1.00 87.00 110 GLN A O 1
ATOM 838 N N . LYS A 1 111 ? 10.420 -15.062 -19.180 1.00 80.75 111 LYS A N 1
ATOM 839 C CA . LYS A 1 111 ? 11.702 -14.500 -19.633 1.00 80.75 111 LYS A CA 1
ATOM 840 C C . LYS A 1 111 ? 12.446 -13.765 -18.510 1.00 80.75 111 LYS A C 1
ATOM 842 O O . LYS A 1 111 ? 13.566 -13.286 -18.708 1.00 80.75 111 LYS A O 1
ATOM 847 N N . GLY A 1 112 ? 11.833 -13.685 -17.328 1.00 69.44 112 GLY A N 1
ATOM 848 C CA . GLY A 1 112 ? 12.312 -12.927 -16.184 1.00 69.44 112 GLY A CA 1
ATOM 849 C C . GLY A 1 112 ? 12.357 -11.427 -16.471 1.00 69.44 112 GLY A C 1
ATOM 850 O O . GLY A 1 112 ? 11.705 -10.905 -17.373 1.00 69.44 112 GLY A O 1
ATOM 851 N N . THR A 1 113 ? 13.217 -10.709 -15.755 1.00 63.44 113 THR A N 1
ATOM 852 C CA . THR A 1 113 ? 13.403 -9.262 -15.951 1.00 63.44 113 THR A CA 1
ATOM 853 C C . THR A 1 113 ? 13.945 -8.897 -17.338 1.00 63.44 113 THR A C 1
ATOM 855 O O . THR A 1 113 ? 14.156 -7.719 -17.605 1.00 63.44 113 THR A O 1
ATOM 858 N N . LYS A 1 114 ? 14.186 -9.864 -18.242 1.00 67.12 114 LYS A N 1
ATOM 859 C CA . LYS A 1 114 ? 14.787 -9.615 -19.554 1.00 67.12 114 LYS A CA 1
ATOM 860 C C . LYS A 1 114 ? 13.913 -8.759 -20.478 1.00 67.12 114 LYS A C 1
ATOM 862 O O . LYS A 1 114 ? 14.466 -7.886 -21.143 1.00 67.12 114 LYS A O 1
ATOM 867 N N . ASP A 1 115 ? 12.598 -8.931 -20.433 1.00 70.94 115 ASP A N 1
ATOM 868 C CA . ASP A 1 115 ? 11.646 -8.203 -21.293 1.00 70.94 115 ASP A CA 1
ATOM 869 C C . ASP A 1 115 ? 11.006 -6.994 -20.595 1.00 70.94 115 ASP A C 1
ATOM 871 O O . ASP A 1 115 ? 10.139 -6.317 -21.143 1.00 70.94 115 ASP A O 1
ATOM 875 N N . VAL A 1 116 ? 11.432 -6.707 -19.368 1.00 75.88 116 VAL A N 1
ATOM 876 C CA . VAL A 1 116 ? 10.920 -5.593 -18.581 1.00 75.88 116 VAL A CA 1
ATOM 877 C C . VAL A 1 116 ? 11.836 -4.394 -18.789 1.00 75.88 116 VAL A C 1
ATOM 879 O O . VAL A 1 116 ? 12.996 -4.429 -18.392 1.00 75.88 116 VAL A O 1
ATOM 882 N N . THR A 1 117 ? 11.344 -3.330 -19.425 1.00 75.69 117 THR A N 1
ATOM 883 C CA . THR A 1 117 ? 12.158 -2.129 -19.678 1.00 75.69 117 THR A CA 1
ATOM 884 C C . THR A 1 117 ? 12.410 -1.338 -18.405 1.00 75.69 117 THR A C 1
ATOM 886 O O . THR A 1 117 ? 13.489 -0.760 -18.280 1.00 75.69 117 THR A O 1
ATOM 889 N N . HIS A 1 118 ? 11.482 -1.382 -17.441 1.00 81.44 118 HIS A N 1
ATOM 890 C CA . HIS A 1 118 ? 11.623 -0.692 -16.167 1.00 81.44 118 HIS A CA 1
ATOM 891 C C . HIS A 1 118 ? 11.156 -1.511 -14.962 1.00 81.44 118 HIS A C 1
ATOM 893 O O . HIS A 1 118 ? 10.185 -2.250 -15.053 1.00 81.44 118 HIS A O 1
ATOM 899 N N . ARG A 1 119 ? 11.799 -1.359 -13.804 1.00 86.00 119 ARG A N 1
ATOM 900 C CA . ARG A 1 119 ? 11.421 -2.057 -12.571 1.00 86.00 119 ARG A CA 1
ATOM 901 C C . ARG A 1 119 ? 11.393 -1.101 -11.390 1.00 86.00 119 ARG A C 1
ATOM 903 O O . ARG A 1 119 ? 12.303 -0.285 -11.251 1.00 86.00 119 ARG A O 1
ATOM 910 N N . ARG A 1 120 ? 10.397 -1.260 -10.515 1.00 89.12 120 ARG A N 1
ATOM 911 C CA . ARG A 1 120 ? 10.367 -0.557 -9.240 1.00 89.12 120 ARG A CA 1
ATOM 912 C C . ARG A 1 120 ? 11.472 -1.074 -8.318 1.00 89.12 120 ARG A C 1
ATOM 914 O O . ARG A 1 120 ? 11.524 -2.276 -8.049 1.00 89.12 120 ARG A O 1
ATOM 921 N N . ILE A 1 121 ? 12.318 -0.181 -7.820 1.00 87.19 121 ILE A N 1
ATOM 922 C CA . ILE A 1 121 ? 13.319 -0.465 -6.787 1.00 87.19 121 ILE A CA 1
ATOM 923 C C . ILE A 1 121 ? 13.282 0.628 -5.715 1.00 87.19 121 ILE A C 1
ATOM 925 O O . ILE A 1 121 ? 12.914 1.768 -5.995 1.00 87.19 121 ILE A O 1
ATOM 929 N N . GLY A 1 122 ? 13.654 0.266 -4.490 1.00 86.19 122 GLY A N 1
ATOM 930 C CA . GLY A 1 122 ? 13.881 1.216 -3.404 1.00 86.19 122 GLY A CA 1
ATOM 931 C C . GLY A 1 122 ? 15.368 1.547 -3.282 1.00 86.19 122 GLY A C 1
ATOM 932 O O . GLY A 1 122 ? 16.213 0.673 -3.477 1.00 86.19 122 GLY A O 1
ATOM 933 N N . PHE A 1 123 ? 15.695 2.793 -2.955 1.00 82.44 123 PHE A N 1
ATOM 934 C CA . PHE A 1 123 ? 17.054 3.222 -2.624 1.00 82.44 123 PHE A CA 1
ATOM 935 C C . PHE A 1 123 ? 17.027 4.426 -1.681 1.00 82.44 123 PHE A C 1
ATOM 937 O O . PHE A 1 123 ? 15.990 5.033 -1.412 1.00 82.44 123 PHE A O 1
ATOM 944 N N . THR A 1 124 ? 18.197 4.762 -1.150 1.00 83.62 124 THR A N 1
ATOM 945 C CA . THR A 1 124 ? 18.371 5.897 -0.245 1.00 83.62 124 THR A CA 1
ATOM 946 C C . THR A 1 124 ? 19.169 6.993 -0.927 1.00 83.62 124 THR A C 1
ATOM 948 O O . THR A 1 124 ? 20.170 6.695 -1.581 1.00 83.62 124 THR A O 1
ATOM 951 N N . MET A 1 125 ? 18.796 8.256 -0.724 1.00 79.38 125 MET A N 1
ATOM 952 C CA . MET A 1 125 ? 19.663 9.365 -1.131 1.00 79.38 125 MET A CA 1
ATOM 953 C C . MET A 1 125 ? 20.944 9.370 -0.289 1.00 79.38 125 MET A C 1
ATOM 955 O O . MET A 1 125 ? 20.894 9.207 0.932 1.00 79.38 125 MET A O 1
ATOM 959 N N . LEU A 1 126 ? 22.090 9.565 -0.943 1.00 77.56 126 LEU A N 1
ATOM 960 C CA . LEU A 1 126 ? 23.363 9.828 -0.273 1.00 77.56 126 LEU A CA 1
ATOM 961 C C . LEU A 1 126 ? 23.444 11.323 0.071 1.00 77.56 126 LEU A C 1
ATOM 963 O O . LEU A 1 126 ? 23.119 12.158 -0.769 1.00 77.56 126 LEU A O 1
ATOM 967 N N . GLY A 1 127 ? 23.887 11.662 1.284 1.00 67.56 127 GLY A N 1
ATOM 968 C CA . GLY A 1 127 ? 24.018 13.050 1.749 1.00 67.56 127 GLY A CA 1
ATOM 969 C C . GLY A 1 127 ? 23.220 13.359 3.021 1.00 67.56 127 GLY A C 1
ATOM 970 O O . GLY A 1 127 ? 22.554 12.492 3.585 1.00 67.56 127 GLY A O 1
ATOM 971 N N . GLU A 1 128 ? 23.341 14.594 3.516 1.00 56.91 128 GLU A N 1
ATOM 972 C CA . GLU A 1 128 ? 22.766 15.019 4.800 1.00 56.91 128 GLU A CA 1
ATOM 973 C C . GLU A 1 128 ? 21.227 15.037 4.814 1.00 56.91 128 GLU A C 1
ATOM 975 O O . GLU A 1 128 ? 20.574 15.394 3.834 1.00 56.91 128 GLU A O 1
ATOM 980 N N . LYS A 1 129 ? 20.649 14.770 5.996 1.00 58.75 129 LYS A N 1
ATOM 981 C CA . LYS A 1 129 ? 19.199 14.718 6.296 1.00 58.75 129 LYS A CA 1
ATOM 982 C C . LYS A 1 129 ? 18.396 15.990 5.950 1.00 58.75 129 LYS A C 1
ATOM 984 O O . LYS A 1 129 ? 17.185 16.000 6.140 1.00 58.75 129 LYS A O 1
ATOM 989 N N . LYS A 1 130 ? 19.054 17.071 5.515 1.00 61.28 130 LYS A N 1
ATOM 990 C CA . LYS A 1 130 ? 18.451 18.393 5.277 1.00 61.28 130 LYS A CA 1
ATOM 991 C C . LYS A 1 130 ? 17.934 18.599 3.853 1.00 61.28 130 LYS A C 1
ATOM 993 O O . LYS 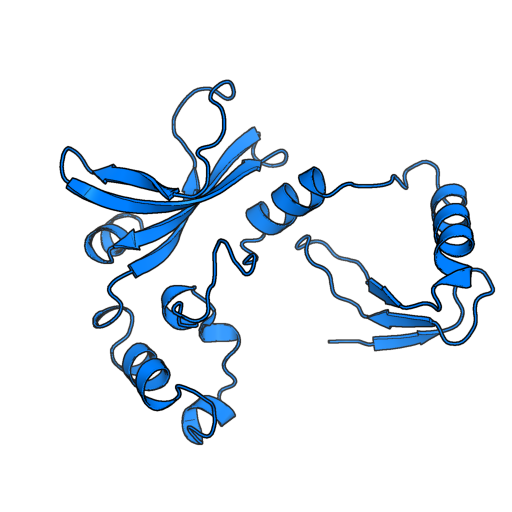A 1 130 ? 17.194 19.554 3.630 1.00 61.28 130 LYS A O 1
ATOM 998 N N . ALA A 1 131 ? 18.311 17.753 2.894 1.00 72.62 131 ALA A N 1
ATOM 999 C CA . ALA A 1 131 ? 17.762 17.862 1.547 1.00 72.62 131 ALA A CA 1
ATOM 1000 C C . ALA A 1 131 ? 16.270 17.468 1.547 1.00 72.62 131 ALA A C 1
ATOM 1002 O O . ALA A 1 131 ? 15.896 16.500 2.212 1.00 72.62 131 ALA A O 1
ATOM 1003 N N . PRO A 1 132 ? 15.392 18.185 0.827 1.00 79.19 132 PRO A N 1
ATOM 1004 C CA . PRO A 1 132 ? 14.016 17.740 0.665 1.00 79.19 132 PRO A CA 1
ATOM 1005 C C . PRO A 1 132 ? 13.983 16.417 -0.122 1.00 79.19 132 PRO A C 1
ATOM 1007 O O . PRO A 1 132 ? 14.756 16.261 -1.072 1.00 79.19 132 PRO A O 1
ATOM 1010 N N . PRO A 1 133 ? 13.086 15.472 0.219 1.00 81.88 133 PRO A N 1
ATOM 1011 C CA . PRO A 1 133 ? 12.901 14.264 -0.574 1.00 81.88 133 PRO A CA 1
ATOM 1012 C C . PRO A 1 133 ? 12.558 14.599 -2.024 1.00 81.88 133 PRO A C 1
ATOM 1014 O O . PRO A 1 133 ? 11.716 15.468 -2.283 1.00 81.88 133 PRO A O 1
ATOM 1017 N N . ALA A 1 134 ? 13.182 13.890 -2.966 1.00 84.88 134 ALA A N 1
ATOM 1018 C CA . ALA A 1 134 ? 12.814 13.992 -4.369 1.00 84.88 134 ALA A CA 1
ATOM 1019 C C . ALA A 1 134 ? 11.331 13.623 -4.546 1.00 84.88 134 ALA A C 1
ATOM 1021 O O . ALA A 1 134 ? 10.830 12.672 -3.944 1.00 84.88 134 ALA A O 1
ATOM 1022 N N . ARG A 1 135 ? 10.615 14.423 -5.338 1.00 82.19 135 ARG A N 1
ATOM 1023 C CA . ARG A 1 135 ? 9.179 14.253 -5.590 1.00 82.19 135 ARG A CA 1
ATOM 1024 C C . ARG A 1 135 ? 8.945 13.426 -6.849 1.00 82.19 135 ARG A C 1
ATOM 1026 O O . ARG A 1 135 ? 9.844 13.249 -7.667 1.00 82.19 135 ARG A O 1
ATOM 1033 N N . THR A 1 136 ? 7.715 12.951 -7.010 1.00 87.31 136 THR A N 1
ATOM 1034 C CA . THR A 1 136 ? 7.267 12.221 -8.198 1.00 87.31 136 THR A CA 1
ATOM 1035 C C . THR A 1 136 ? 7.649 12.953 -9.490 1.00 87.31 136 THR A C 1
ATOM 1037 O O . THR A 1 136 ? 7.461 14.163 -9.608 1.00 87.31 136 THR A O 1
ATOM 1040 N N . GLY A 1 137 ? 8.186 12.213 -10.459 1.00 86.88 137 GLY A N 1
ATOM 1041 C CA . GLY A 1 137 ? 8.594 12.710 -11.774 1.00 86.88 137 GLY A CA 1
ATOM 1042 C C . GLY A 1 137 ? 10.027 13.241 -11.855 1.00 86.88 137 GLY A C 1
ATOM 1043 O O . GLY A 1 137 ? 10.510 13.473 -12.963 1.00 86.88 137 GLY A O 1
ATOM 1044 N N . VAL A 1 138 ? 10.738 13.399 -10.729 1.00 89.75 138 VAL A N 1
ATOM 1045 C CA . VAL A 1 138 ? 12.156 13.795 -10.749 1.00 89.75 138 VAL A CA 1
ATOM 1046 C C . VAL A 1 138 ? 12.965 12.748 -11.509 1.00 89.75 138 VAL A C 1
ATOM 1048 O O . VAL A 1 138 ? 12.929 11.568 -11.180 1.00 89.75 138 VAL A O 1
ATOM 1051 N N . GLN A 1 139 ? 13.693 13.176 -12.536 1.00 90.62 139 GLN A N 1
ATOM 1052 C CA . GLN A 1 139 ? 14.512 12.285 -13.351 1.00 90.62 139 GLN A CA 1
ATOM 1053 C C . GLN A 1 139 ? 15.749 11.811 -12.586 1.00 90.62 139 GLN A C 1
ATOM 1055 O O . GLN A 1 139 ? 16.422 12.591 -11.911 1.00 90.62 139 GLN A O 1
ATOM 1060 N N . ILE A 1 140 ? 16.083 10.537 -12.755 1.00 86.06 140 ILE A N 1
ATOM 1061 C CA . ILE A 1 140 ? 17.276 9.920 -12.184 1.00 86.06 140 ILE A CA 1
ATOM 1062 C C . ILE A 1 140 ? 18.308 9.805 -13.290 1.00 86.06 140 ILE A C 1
ATOM 1064 O O . ILE A 1 140 ? 18.022 9.271 -14.365 1.00 86.06 140 ILE A O 1
ATOM 1068 N N . TYR A 1 141 ? 19.524 10.250 -13.009 1.00 87.25 141 TYR A N 1
ATOM 1069 C CA . TYR A 1 141 ? 20.630 10.177 -13.947 1.00 87.25 141 TYR A CA 1
ATOM 1070 C C . TYR A 1 141 ? 21.728 9.268 -13.410 1.00 87.25 141 TYR A C 1
ATOM 1072 O O . TYR A 1 141 ? 22.076 9.315 -12.232 1.00 87.25 141 TYR A O 1
ATOM 1080 N N . ASN A 1 142 ? 22.305 8.463 -14.299 1.00 85.25 142 ASN A N 1
ATOM 1081 C CA . ASN A 1 142 ? 23.639 7.924 -14.091 1.00 85.25 142 ASN A CA 1
ATOM 1082 C C . ASN A 1 142 ? 24.592 8.655 -15.034 1.00 85.25 142 ASN A C 1
ATOM 1084 O O . ASN A 1 142 ? 24.485 8.510 -16.257 1.00 85.25 142 ASN A O 1
ATOM 1088 N N . GLN A 1 143 ? 25.509 9.435 -14.461 1.00 87.75 143 GLN A N 1
ATOM 1089 C CA . GLN A 1 143 ? 26.316 10.401 -15.206 1.00 87.75 143 GLN A CA 1
ATOM 1090 C C . GLN A 1 143 ? 25.385 11.316 -16.025 1.00 87.75 143 GLN A C 1
ATOM 1092 O O . GLN A 1 143 ? 24.528 11.974 -15.448 1.00 87.75 143 GLN A O 1
ATOM 1097 N N . ASN A 1 144 ? 25.482 11.301 -17.357 1.00 90.25 144 ASN A N 1
ATOM 1098 C CA . ASN A 1 144 ? 24.667 12.140 -18.246 1.00 90.25 144 ASN A CA 1
ATOM 1099 C C . ASN A 1 144 ? 23.479 11.396 -18.879 1.00 90.25 144 ASN A C 1
ATOM 1101 O O . ASN A 1 144 ? 22.780 11.948 -19.727 1.00 90.25 144 ASN A O 1
ATOM 1105 N N . LYS A 1 145 ? 23.246 10.131 -18.510 1.00 88.62 145 LYS A N 1
ATOM 1106 C CA . LYS A 1 145 ? 22.159 9.321 -19.068 1.00 88.62 145 LYS A CA 1
ATOM 1107 C C . LYS A 1 145 ? 20.991 9.280 -18.093 1.00 88.62 145 LYS A C 1
ATOM 1109 O O . LYS A 1 145 ? 21.172 8.845 -16.961 1.00 88.62 145 LYS A O 1
ATOM 1114 N N . CYS A 1 146 ? 19.799 9.668 -18.543 1.00 88.56 146 CYS A N 1
ATOM 1115 C CA . CYS A 1 146 ? 18.570 9.448 -17.782 1.00 88.56 146 CYS A CA 1
ATOM 1116 C C . CYS A 1 146 ? 18.284 7.940 -17.702 1.00 88.56 146 CYS A C 1
ATOM 1118 O O . CYS A 1 146 ? 18.289 7.237 -18.718 1.00 88.56 146 CYS A O 1
ATOM 1120 N N . VAL A 1 147 ? 18.090 7.437 -16.485 1.00 87.06 147 VAL A N 1
ATOM 1121 C CA . VAL A 1 147 ? 17.929 6.007 -16.185 1.00 87.06 147 VAL A CA 1
ATOM 1122 C C . VAL A 1 147 ? 16.591 5.676 -15.543 1.00 87.06 147 VAL A C 1
ATOM 1124 O O . VAL A 1 147 ? 16.326 4.509 -15.279 1.00 87.06 147 VAL A O 1
ATOM 1127 N N . GLY A 1 148 ? 15.745 6.664 -15.284 1.00 88.31 148 GLY A N 1
ATOM 1128 C CA . GLY A 1 148 ? 14.464 6.456 -14.627 1.00 88.31 148 GLY A CA 1
ATOM 1129 C C . GLY A 1 148 ? 13.925 7.749 -14.048 1.00 88.31 148 GLY A C 1
ATOM 1130 O O . GLY A 1 148 ? 14.411 8.840 -14.358 1.00 88.31 148 GLY A O 1
ATOM 1131 N N . TYR A 1 149 ? 12.917 7.612 -13.203 1.00 89.31 149 TYR A N 1
ATOM 1132 C CA . TYR A 1 149 ? 12.298 8.735 -12.522 1.00 89.31 149 TYR A CA 1
ATOM 1133 C C . TYR A 1 149 ? 11.731 8.307 -11.172 1.00 89.31 149 TYR A C 1
ATOM 1135 O O . TYR A 1 149 ? 11.394 7.137 -10.957 1.00 89.31 149 TYR A O 1
ATOM 1143 N N . VAL A 1 150 ? 11.593 9.292 -10.291 1.00 90.25 150 VAL A N 1
ATOM 1144 C CA . VAL A 1 150 ? 11.062 9.102 -8.953 1.00 90.25 150 VAL A CA 1
ATOM 1145 C C . VAL A 1 150 ? 9.567 8.853 -8.998 1.00 90.25 150 VAL A C 1
ATOM 1147 O O . VAL A 1 150 ? 8.835 9.641 -9.599 1.00 90.25 150 VAL A O 1
ATOM 1150 N N . THR A 1 151 ? 9.093 7.780 -8.361 1.00 90.25 151 THR A N 1
ATOM 1151 C CA . THR A 1 151 ? 7.645 7.542 -8.211 1.00 90.25 151 THR A CA 1
ATOM 1152 C C . THR A 1 151 ? 7.134 8.030 -6.866 1.00 90.25 151 THR A C 1
ATOM 1154 O O . THR A 1 151 ? 6.163 8.788 -6.824 1.00 90.25 151 THR A O 1
ATOM 1157 N N . SER A 1 152 ? 7.839 7.692 -5.787 1.00 89.31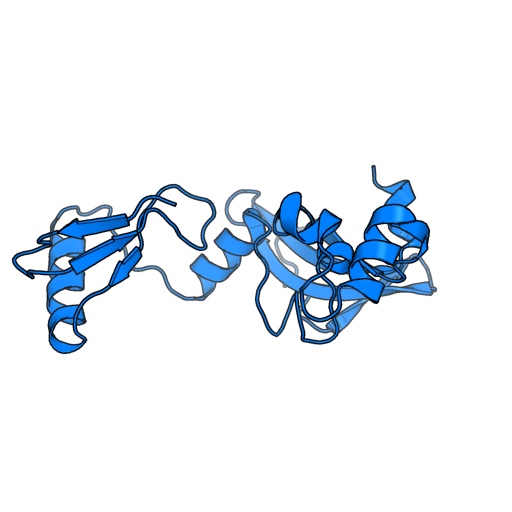 152 SER A N 1
ATOM 1158 C CA . SER A 1 152 ? 7.522 8.092 -4.419 1.00 89.31 152 SER A CA 1
ATOM 1159 C C . SER A 1 152 ? 8.797 8.420 -3.648 1.00 89.31 152 SER A C 1
ATOM 1161 O O . SER A 1 152 ? 9.810 7.744 -3.796 1.00 89.31 152 SER A O 1
ATOM 1163 N N . GLY A 1 153 ? 8.741 9.420 -2.772 1.00 88.44 153 GLY A N 1
ATOM 1164 C CA . GLY A 1 153 ? 9.885 9.800 -1.952 1.00 88.44 153 GLY A CA 1
ATOM 1165 C C . GLY A 1 153 ? 9.474 10.512 -0.673 1.00 88.44 153 GLY A C 1
ATOM 1166 O O . GLY A 1 153 ? 8.668 11.446 -0.704 1.00 88.44 153 GLY A O 1
ATOM 1167 N N . CYS A 1 154 ? 10.036 10.086 0.457 1.00 87.00 154 CYS A N 1
ATOM 1168 C CA . CYS A 1 154 ? 9.812 10.721 1.751 1.00 87.00 154 CYS A CA 1
ATOM 1169 C C . CYS A 1 154 ? 11.024 10.565 2.680 1.00 87.00 154 CYS A C 1
ATOM 1171 O O . CYS A 1 154 ? 11.951 9.792 2.432 1.00 87.00 154 CYS A O 1
ATOM 1173 N N . LEU A 1 155 ? 11.021 11.312 3.783 1.00 86.69 155 LEU A N 1
ATOM 1174 C CA . LEU A 1 155 ? 11.921 11.024 4.894 1.00 86.69 155 LEU A CA 1
ATOM 1175 C C . LEU A 1 155 ? 11.452 9.733 5.575 1.00 86.69 155 LEU A C 1
ATOM 1177 O O . LEU A 1 155 ? 10.262 9.601 5.846 1.00 86.69 155 LEU A O 1
ATOM 1181 N N . SER A 1 156 ? 12.375 8.817 5.858 1.00 86.50 156 SER A N 1
ATOM 1182 C CA . SER A 1 156 ? 12.150 7.642 6.700 1.00 86.50 156 SER A CA 1
ATOM 1183 C C . SER A 1 156 ? 12.482 7.992 8.150 1.00 86.50 156 SER A C 1
ATOM 1185 O O . SER A 1 156 ? 13.664 8.200 8.463 1.00 86.50 156 SER A O 1
ATOM 1187 N N . PRO A 1 157 ? 11.480 8.085 9.044 1.00 85.62 157 PRO A N 1
ATOM 1188 C CA . PRO A 1 157 ? 11.728 8.279 10.466 1.00 85.62 157 PRO A CA 1
ATOM 1189 C C . PRO A 1 157 ? 12.554 7.135 11.062 1.00 85.62 157 PRO A C 1
ATOM 1191 O O . PRO A 1 157 ? 13.454 7.400 11.856 1.00 85.62 157 PRO A O 1
ATOM 1194 N N . SER A 1 158 ? 12.314 5.893 10.626 1.00 85.56 158 SER A N 1
ATOM 1195 C CA . SER A 1 158 ? 12.949 4.696 11.191 1.00 85.56 158 SER A CA 1
ATOM 1196 C C . SER A 1 158 ? 14.441 4.606 10.865 1.00 85.56 158 SER A C 1
ATOM 1198 O O . SER A 1 158 ? 15.251 4.261 11.722 1.00 85.56 158 SER A O 1
ATOM 1200 N N . LEU A 1 159 ? 14.838 4.954 9.636 1.00 80.12 159 LEU A N 1
ATOM 1201 C CA . LEU A 1 159 ? 16.242 4.914 9.202 1.00 80.12 159 LEU A CA 1
ATOM 1202 C C . LEU A 1 159 ? 16.966 6.250 9.399 1.00 80.12 159 LEU A C 1
ATOM 1204 O O . LEU A 1 159 ? 18.189 6.322 9.255 1.00 80.12 159 LEU A O 1
ATOM 1208 N N . GLY A 1 160 ? 16.222 7.331 9.648 1.00 75.38 160 GLY A N 1
ATOM 1209 C CA . GLY A 1 160 ? 16.751 8.691 9.661 1.00 75.38 160 GLY A CA 1
ATOM 1210 C C . GLY A 1 160 ? 17.377 9.107 8.324 1.00 75.38 160 GLY A C 1
ATOM 1211 O O . GLY A 1 160 ? 18.274 9.950 8.316 1.00 75.38 160 GLY A O 1
ATOM 1212 N N . LYS A 1 161 ? 16.950 8.498 7.213 1.00 73.12 161 LYS A N 1
ATOM 1213 C CA . LYS A 1 161 ? 17.437 8.731 5.842 1.00 73.12 161 LYS A CA 1
ATOM 1214 C C . LYS A 1 161 ? 16.269 9.106 4.938 1.00 73.12 161 LYS A C 1
ATOM 1216 O O . LYS A 1 161 ? 15.118 8.859 5.274 1.00 73.12 161 LYS A O 1
ATOM 1221 N N . ILE A 1 162 ? 16.551 9.670 3.770 1.00 70.88 162 ILE A N 1
ATOM 1222 C CA . ILE A 1 162 ? 15.524 9.862 2.742 1.00 70.88 162 ILE A CA 1
ATOM 1223 C C . ILE A 1 162 ? 15.388 8.559 1.956 1.00 70.88 162 ILE A C 1
ATOM 1225 O O . ILE A 1 162 ? 16.375 8.076 1.392 1.00 70.88 162 ILE A O 1
ATOM 1229 N N . LEU A 1 163 ? 14.174 8.010 1.933 1.00 65.06 163 LEU A N 1
ATOM 1230 C CA . LEU A 1 163 ? 13.810 6.866 1.108 1.00 65.06 163 LEU A CA 1
ATOM 1231 C C . LEU A 1 163 ? 13.172 7.340 -0.187 1.00 65.06 163 LEU A C 1
ATOM 1233 O O . LEU A 1 163 ? 12.279 8.189 -0.181 1.00 65.06 163 LEU A O 1
ATOM 1237 N N . LEU A 1 164 ? 13.612 6.732 -1.281 1.00 60.34 164 LEU A N 1
ATOM 1238 C CA . LEU A 1 164 ? 13.045 6.898 -2.607 1.00 60.34 164 LEU A CA 1
ATOM 1239 C C . LEU A 1 164 ? 12.638 5.522 -3.140 1.00 60.34 164 LEU A C 1
ATOM 1241 O O . LEU A 1 164 ? 13.366 4.538 -2.989 1.00 60.34 164 LEU A O 1
ATOM 1245 N N . TRP A 1 165 ? 11.458 5.459 -3.743 1.00 62.25 165 TRP A N 1
ATOM 1246 C CA . TRP A 1 165 ? 10.967 4.306 -4.485 1.00 62.25 165 TRP A CA 1
ATOM 1247 C C . TRP A 1 165 ? 10.647 4.738 -5.893 1.00 62.25 165 TRP A C 1
ATOM 1249 O O . TRP A 1 165 ? 9.798 5.608 -6.100 1.00 62.25 165 TRP A O 1
ATOM 1259 N N . ASP A 1 166 ? 11.284 4.076 -6.849 1.00 62.34 166 ASP A N 1
ATOM 1260 C CA . ASP A 1 166 ? 11.371 4.571 -8.216 1.00 62.34 166 ASP A CA 1
ATOM 1261 C C . ASP A 1 166 ? 11.236 3.451 -9.221 1.00 62.34 166 ASP A C 1
ATOM 1263 O O . ASP A 1 166 ? 11.572 2.305 -8.934 1.00 62.34 166 ASP A O 1
ATOM 1267 N N . ILE A 1 167 ? 10.841 3.813 -10.437 1.00 57.34 167 ILE A N 1
ATOM 1268 C CA . ILE A 1 167 ? 10.831 2.939 -11.605 1.00 57.34 167 ILE A CA 1
ATOM 1269 C C . ILE A 1 167 ? 12.120 3.205 -12.408 1.00 57.34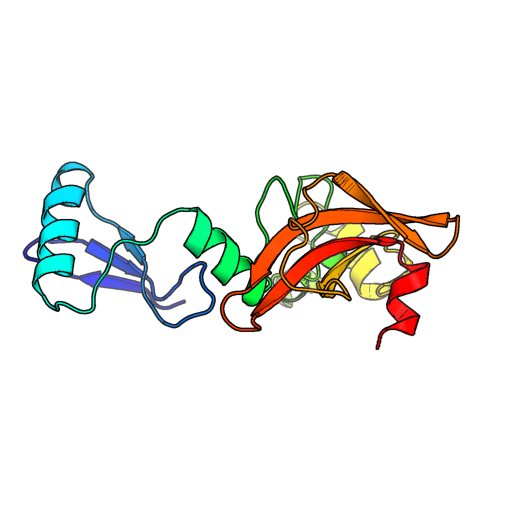 167 ILE A C 1
ATOM 1271 O O . ILE A 1 167 ? 12.266 4.236 -13.063 1.00 57.34 167 ILE A O 1
ATOM 1275 N N . PHE A 1 168 ? 13.075 2.271 -12.363 1.00 60.81 168 PHE A N 1
ATOM 1276 C CA . PHE A 1 168 ? 14.353 2.360 -13.087 1.00 60.81 168 PHE A CA 1
ATOM 1277 C C . PHE A 1 168 ? 14.333 1.576 -14.388 1.00 60.81 168 PHE A C 1
ATOM 1279 O O . PHE A 1 168 ? 13.825 0.460 -14.421 1.00 60.81 168 PHE A O 1
ATOM 1286 N N . LEU A 1 169 ? 15.023 2.079 -15.411 1.00 55.00 169 LEU A N 1
ATOM 1287 C CA . LEU A 1 169 ? 15.422 1.324 -16.594 1.00 55.00 169 LEU A CA 1
ATOM 1288 C C . LEU A 1 169 ? 16.316 0.135 -16.200 1.00 55.00 169 LEU A C 1
ATOM 1290 O O . LEU A 1 169 ? 17.342 0.274 -15.527 1.00 55.00 169 LEU A O 1
ATOM 1294 N N . LYS A 1 170 ? 15.949 -1.052 -16.686 1.00 49.03 170 LYS A N 1
ATOM 1295 C CA . LYS A 1 170 ? 16.548 -2.362 -16.374 1.00 49.03 170 LYS A CA 1
ATOM 1296 C C . LYS A 1 170 ? 18.081 -2.418 -16.408 1.00 49.03 170 LYS A C 1
ATOM 1298 O O . LYS A 1 170 ? 18.663 -3.179 -15.637 1.00 49.03 170 LYS A O 1
ATOM 1303 N N . SER A 1 171 ? 18.752 -1.638 -17.263 1.00 48.66 171 SER A N 1
ATOM 1304 C CA . SER A 1 171 ? 20.216 -1.685 -17.425 1.00 48.66 171 SER A CA 1
ATOM 1305 C C . SER A 1 171 ? 21.013 -1.352 -16.154 1.00 48.66 171 SER A C 1
ATOM 1307 O O . SER A 1 171 ? 22.215 -1.600 -16.126 1.00 48.66 171 SER A O 1
ATOM 1309 N N . PHE A 1 172 ? 20.366 -0.810 -15.117 1.00 50.72 172 PHE A N 1
ATOM 1310 C CA . PHE A 1 172 ? 21.006 -0.421 -13.855 1.00 50.72 172 PHE A CA 1
ATOM 1311 C C . PHE A 1 172 ? 20.707 -1.346 -12.672 1.00 50.72 172 PHE A C 1
ATOM 1313 O O . PHE A 1 172 ? 21.471 -1.366 -11.712 1.00 50.72 172 PHE A O 1
ATOM 1320 N N . VAL A 1 173 ? 19.663 -2.175 -12.757 1.00 50.31 173 VAL A N 1
ATOM 1321 C CA . VAL A 1 173 ? 19.213 -3.018 -11.634 1.00 50.31 173 VAL A CA 1
ATOM 1322 C C . VAL A 1 173 ? 20.160 -4.199 -11.378 1.00 50.31 173 VAL A C 1
ATOM 1324 O O . VAL A 1 173 ? 20.310 -4.631 -10.243 1.00 50.31 173 VAL A O 1
ATOM 1327 N N . THR A 1 174 ? 20.861 -4.697 -12.400 1.00 46.22 174 THR A N 1
ATOM 1328 C CA . THR A 1 174 ? 21.813 -5.821 -12.274 1.00 46.22 174 THR A CA 1
ATOM 1329 C C . THR A 1 174 ? 23.162 -5.457 -11.646 1.00 46.22 174 THR A C 1
ATOM 1331 O O . THR A 1 174 ? 24.001 -6.336 -11.507 1.00 46.22 174 THR A O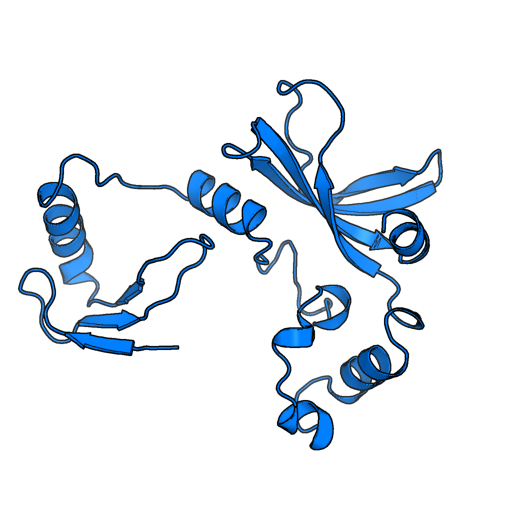 1
ATOM 1334 N N . ARG A 1 175 ? 23.416 -4.184 -11.310 1.00 36.25 175 ARG A N 1
ATOM 1335 C CA . ARG A 1 175 ? 24.684 -3.738 -10.693 1.00 36.25 175 ARG A CA 1
ATOM 1336 C C . ARG A 1 175 ? 24.567 -3.365 -9.210 1.00 36.25 175 ARG A C 1
ATOM 1338 O O . ARG A 1 175 ? 25.572 -2.983 -8.627 1.00 36.25 175 ARG A O 1
ATOM 1345 N N . ILE A 1 176 ? 23.366 -3.429 -8.631 1.00 39.47 176 ILE A N 1
ATOM 1346 C CA . ILE A 1 176 ? 23.077 -2.953 -7.263 1.00 39.47 176 ILE A CA 1
ATOM 1347 C C . ILE A 1 176 ? 22.768 -4.127 -6.302 1.00 39.47 176 ILE A C 1
ATOM 1349 O O . ILE A 1 176 ? 22.550 -3.906 -5.116 1.00 39.47 176 ILE A O 1
ATOM 1353 N N . SER A 1 177 ? 22.762 -5.374 -6.792 1.00 33.16 177 SER A N 1
ATOM 1354 C CA . SER A 1 177 ? 22.593 -6.595 -5.982 1.00 33.16 177 SER A CA 1
ATOM 1355 C C . SER A 1 177 ? 23.917 -7.179 -5.519 1.00 33.16 177 SER A C 1
ATOM 1357 O O . SER A 1 177 ? 24.774 -7.352 -6.418 1.00 33.16 177 SER A O 1
#

InterPro domains:
  IPR006222 GCVT, N-terminal domain [PF01571] (3-90)
  IPR013977 Aminomethyltransferase, C-terminal domain [PF08669] (119-162)
  IPR027266 Aminomethyltransferase superfamily [G3DSA:3.30.1360.120] (1-70)
  IPR028896 Aminomethyltransferase-like [PTHR43757] (4-161)
  IPR029043 Glycine cleavage T-protein/YgfZ, C-terminal [SSF101790] (113-161)

Solvent-accessible surface area (backbone atoms only — not comparable to full-atom values): 10603 Å² total; per-residue (Å²): 132,56,71,52,74,41,72,54,92,88,40,71,78,24,39,38,31,59,43,76,68,46,76,61,92,56,65,43,78,49,70,64,78,90,45,50,66,61,51,52,53,51,54,45,70,73,38,92,84,50,73,93,78,56,71,69,60,46,55,31,34,16,52,76,59,68,55,76,48,79,81,52,61,36,49,99,86,53,46,48,70,31,53,68,42,54,84,77,60,49,72,66,53,68,74,67,51,81,51,93,62,29,73,64,54,51,52,36,61,74,60,35,74,73,75,38,66,41,34,50,47,75,52,66,67,88,76,70,82,80,64,78,53,60,49,63,68,42,73,37,62,58,86,92,42,78,40,35,32,31,26,41,44,35,63,29,81,90,78,64,40,37,40,36,35,26,43,31,37,45,93,56,63,83,77,78,117

pLDDT: mean 86.76, std 13.56, range [33.16, 98.19]

Secondary structure (DSSP, 8-state):
--EEEEEETTEEEEEEES--SSSSS--EEE--GGGHHHHHHHHHHH-TT-----HHHHHHHHHHTTPPPBTTTB-TT--TTTTT-GGGS-HHHHHH--STTHHHHHHHHHSGGGG-SEEEEEEE--S-TTSPPPPTTPEEEETTEEEEEEEEEEEETTTTEEEEEEEEEGGGGGG--

Mean predicted aligned error: 6.52 Å

Radius of gyration: 20.19 Å; Cα contacts (8 Å, |Δi|>4): 262; chains: 1; bounding box: 49×40×49 Å

Nearest PDB structures (foldseek):
  1wsr-assembly1_A  TM=9.507E-01  e=3.781E-16  Homo sapiens
  3gir-assembly1_A  TM=9.338E-01  e=7.083E-13  Bartonella henselae
  1wos-assembly1_A  TM=8.807E-01  e=7.550E-12  Thermotoga maritima
  3ttg-assembly1_A  TM=7.299E-01  e=8.649E-05  Leptospirillum rubarum
  6w6v-assembly1_B  TM=6.348E-01  e=2.078E-01  Saccharomyces cerevisiae S288C